Protein AF-A0A643FSM6-F1 (afdb_monomer)

Secondary structure (DSSP, 8-state):
-TTTHHHHHHHHHHHHHHHHHHTPPPPTTHHHHIIIIITT-TT-S-----SSSS-S-SSSSS-HHHHTTT-TTTSSHHHHHHHHHHTTHHHHHHHHHHHH--SEEEEE-GGGHHHHHHHHT-TTSPEEEEEE-SSS--EEEEEEEETTEEEEEE--SSSTTS--SHHHHHHHHHHHHTT--GGGG-GGGGGGS---PPPHHHHHHHHTT-SS-----PPP-----PPPTT-S------------

Structure (mmCIF, N/CA/C/O backbone):
data_AF-A0A643FSM6-F1
#
_entry.id   AF-A0A643FSM6-F1
#
loop_
_atom_site.group_PDB
_atom_site.id
_atom_site.type_symbol
_atom_site.label_atom_id
_atom_site.label_alt_id
_atom_site.label_comp_id
_atom_site.label_asym_id
_atom_site.label_entity_id
_atom_site.label_seq_id
_atom_site.pdbx_PDB_ins_code
_atom_site.Cartn_x
_atom_site.Cartn_y
_atom_site.Cartn_z
_atom_site.occupancy
_atom_site.B_iso_or_equiv
_atom_site.auth_seq_id
_atom_site.auth_comp_id
_atom_site.auth_asym_id
_atom_site.auth_atom_id
_atom_site.pdbx_PDB_model_num
ATOM 1 N N . MET A 1 1 ? 16.116 14.445 3.944 1.00 38.56 1 MET A N 1
ATOM 2 C CA . MET A 1 1 ? 14.925 14.501 4.824 1.00 38.56 1 MET A CA 1
ATOM 3 C C . MET A 1 1 ? 13.726 13.643 4.366 1.00 38.56 1 MET A C 1
ATOM 5 O O . MET A 1 1 ? 13.045 13.106 5.222 1.00 38.56 1 MET A O 1
ATOM 9 N N . GLY A 1 2 ? 13.450 13.445 3.063 1.00 51.66 2 GLY A N 1
ATOM 10 C CA . GLY A 1 2 ? 12.195 12.803 2.597 1.00 51.66 2 GLY A CA 1
ATOM 11 C C . GLY A 1 2 ? 12.057 11.270 2.701 1.00 51.66 2 GLY A C 1
ATOM 12 O O . GLY A 1 2 ? 10.941 10.769 2.595 1.00 51.66 2 GLY A O 1
ATOM 13 N N . LYS A 1 3 ? 13.144 10.510 2.921 1.00 55.38 3 LYS A N 1
ATOM 14 C CA . LYS A 1 3 ? 13.090 9.029 2.935 1.00 55.38 3 LYS A CA 1
ATOM 15 C C . LYS A 1 3 ? 12.238 8.469 4.082 1.00 55.38 3 LYS A C 1
ATOM 17 O O . LYS A 1 3 ? 11.572 7.462 3.891 1.00 55.38 3 LYS A O 1
ATOM 22 N N . TRP A 1 4 ? 12.200 9.154 5.224 1.00 73.88 4 TRP A N 1
ATOM 23 C CA . TRP A 1 4 ? 11.516 8.684 6.434 1.00 73.88 4 TRP A CA 1
ATOM 24 C C . TRP A 1 4 ? 10.062 9.152 6.548 1.00 73.88 4 TRP A C 1
ATOM 26 O O . TRP A 1 4 ? 9.257 8.489 7.195 1.00 73.88 4 TRP A O 1
ATOM 36 N N . LEU A 1 5 ? 9.691 10.238 5.860 1.00 85.75 5 LEU A N 1
ATOM 37 C CA . LEU A 1 5 ? 8.356 10.838 5.956 1.00 85.75 5 LEU A CA 1
ATOM 38 C C . LEU A 1 5 ? 7.244 9.860 5.550 1.00 85.75 5 LEU A C 1
ATOM 40 O O . LEU A 1 5 ? 6.213 9.780 6.208 1.00 85.75 5 LEU A O 1
ATOM 44 N N . ASN A 1 6 ? 7.468 9.060 4.505 1.00 89.69 6 ASN A N 1
ATOM 45 C CA . ASN A 1 6 ? 6.494 8.045 4.100 1.00 89.69 6 ASN A CA 1
ATOM 46 C C . ASN A 1 6 ? 6.301 6.969 5.172 1.00 89.69 6 ASN A C 1
ATOM 48 O O . ASN A 1 6 ? 5.191 6.486 5.343 1.00 89.69 6 ASN A O 1
ATOM 52 N N . HIS A 1 7 ? 7.356 6.589 5.892 1.00 92.50 7 HIS A N 1
ATOM 53 C CA . HIS A 1 7 ? 7.240 5.585 6.946 1.00 92.50 7 HIS A CA 1
ATOM 54 C C . HIS A 1 7 ? 6.541 6.149 8.188 1.00 92.50 7 HIS A C 1
ATOM 56 O O . HIS A 1 7 ? 5.733 5.448 8.782 1.00 92.50 7 HIS A O 1
ATOM 62 N N . GLN A 1 8 ? 6.747 7.430 8.510 1.00 94.25 8 GLN A N 1
ATOM 63 C CA . GLN A 1 8 ? 5.976 8.126 9.548 1.00 94.25 8 GLN A CA 1
ATOM 64 C C . GLN A 1 8 ? 4.480 8.176 9.201 1.00 94.25 8 GLN A C 1
ATOM 66 O O . GLN A 1 8 ? 3.637 7.867 10.037 1.00 94.25 8 GLN A O 1
ATOM 71 N N . ARG A 1 9 ? 4.141 8.477 7.939 1.00 95.00 9 ARG A N 1
ATOM 72 C CA . ARG A 1 9 ? 2.751 8.443 7.453 1.00 95.00 9 ARG A CA 1
ATOM 73 C C . ARG A 1 9 ? 2.137 7.045 7.540 1.00 95.00 9 ARG A C 1
ATOM 75 O O . ARG A 1 9 ? 0.989 6.920 7.949 1.00 95.00 9 ARG A O 1
ATOM 82 N N . ILE A 1 10 ? 2.902 6.002 7.206 1.00 95.56 10 ILE A N 1
ATOM 83 C CA . ILE A 1 10 ? 2.461 4.607 7.370 1.00 95.56 10 ILE A CA 1
ATOM 84 C C . ILE A 1 10 ? 2.232 4.282 8.849 1.00 95.56 10 ILE A C 1
ATOM 86 O O . ILE A 1 10 ? 1.192 3.725 9.176 1.00 95.56 10 ILE A O 1
ATOM 90 N N . ALA A 1 11 ? 3.147 4.660 9.745 1.00 95.94 11 ALA A N 1
ATOM 91 C CA . ALA A 1 11 ? 2.954 4.447 11.178 1.00 95.94 11 ALA A CA 1
ATOM 92 C C . ALA A 1 11 ? 1.698 5.142 11.701 1.00 95.94 11 ALA A C 1
ATOM 94 O O . ALA A 1 11 ? 0.999 4.574 12.528 1.00 95.94 11 ALA A O 1
ATOM 95 N N . ARG A 1 12 ? 1.373 6.334 11.191 1.00 96.44 12 ARG A N 1
ATOM 96 C CA . ARG A 1 12 ? 0.139 7.029 11.567 1.00 96.44 12 ARG A CA 1
ATOM 97 C C . ARG A 1 12 ? -1.118 6.292 11.123 1.00 96.44 12 ARG A C 1
ATOM 99 O O . ARG A 1 12 ? -2.014 6.101 11.938 1.00 96.44 12 ARG A O 1
ATOM 106 N N . ILE A 1 13 ? -1.148 5.816 9.878 1.00 96.25 13 ILE A N 1
ATOM 107 C CA . ILE A 1 13 ? -2.238 4.963 9.376 1.00 96.25 13 ILE A CA 1
ATOM 108 C C . ILE A 1 13 ? -2.376 3.712 10.254 1.00 96.25 13 ILE A C 1
ATOM 110 O O . ILE A 1 13 ? -3.476 3.372 10.675 1.00 96.25 13 ILE A O 1
ATOM 114 N N . MET A 1 14 ? -1.264 3.041 10.564 1.00 96.38 14 MET A N 1
ATOM 115 C CA . MET A 1 14 ? -1.288 1.805 11.348 1.00 96.38 14 MET A CA 1
ATOM 116 C C . MET A 1 14 ? -1.662 2.027 12.817 1.00 96.38 14 MET A C 1
ATOM 118 O O . MET A 1 14 ? -2.395 1.217 13.374 1.00 96.38 14 MET A O 1
ATOM 122 N N . ALA A 1 15 ? -1.234 3.131 13.433 1.00 96.62 15 ALA A N 1
ATOM 123 C CA . ALA A 1 15 ? -1.641 3.494 14.787 1.00 96.62 15 ALA A CA 1
ATOM 124 C C . ALA A 1 15 ? -3.152 3.745 14.867 1.00 96.62 15 ALA A C 1
ATOM 126 O O . ALA A 1 15 ? -3.809 3.220 15.762 1.00 96.62 15 ALA A O 1
ATOM 127 N N . ALA A 1 16 ? -3.719 4.465 13.893 1.00 96.56 16 ALA A N 1
ATOM 128 C CA . ALA A 1 16 ? -5.163 4.660 13.794 1.00 96.56 16 ALA A CA 1
ATOM 129 C C . ALA A 1 16 ? -5.912 3.341 13.532 1.00 96.56 16 ALA A C 1
ATOM 131 O O . ALA A 1 16 ? -6.933 3.079 14.162 1.00 96.56 16 ALA A O 1
ATOM 132 N N . ALA A 1 17 ? -5.374 2.463 12.680 1.00 96.56 17 ALA A N 1
ATOM 133 C CA . ALA A 1 17 ? -5.947 1.138 12.452 1.00 96.56 17 ALA A CA 1
ATOM 134 C C . ALA A 1 17 ? -5.949 0.265 13.712 1.00 96.56 17 ALA A C 1
ATOM 136 O O . ALA A 1 17 ? -6.947 -0.392 14.005 1.00 96.56 17 ALA A O 1
ATOM 137 N N . ARG A 1 18 ? -4.853 0.286 14.477 1.00 95.31 18 ARG A N 1
ATOM 138 C CA . ARG A 1 18 ? -4.752 -0.396 15.770 1.00 95.31 18 ARG A CA 1
ATOM 139 C C . ARG A 1 18 ? -5.751 0.173 16.769 1.00 95.31 18 ARG A C 1
ATOM 141 O O . ARG A 1 18 ? -6.444 -0.595 17.425 1.00 95.31 18 ARG A O 1
ATOM 148 N N . ALA A 1 19 ? -5.845 1.499 16.865 1.00 95.94 19 ALA A N 1
ATOM 149 C CA . ALA A 1 19 ? -6.784 2.155 17.764 1.00 95.94 19 ALA A CA 1
ATOM 150 C C . ALA A 1 19 ? -8.233 1.744 17.462 1.00 95.94 19 ALA A C 1
ATOM 152 O O . ALA A 1 19 ? -8.956 1.314 18.361 1.00 95.94 19 ALA A O 1
ATOM 153 N N . GLN A 1 20 ? -8.602 1.757 16.179 1.00 96.38 20 GLN A N 1
ATOM 154 C CA . GLN A 1 20 ? -9.907 1.314 15.701 1.00 96.38 20 GLN A CA 1
ATOM 155 C C . GLN A 1 20 ? -10.180 -0.164 16.009 1.00 96.38 20 GLN A C 1
ATOM 157 O O . GLN A 1 20 ? -11.257 -0.494 16.499 1.00 96.38 20 GLN A O 1
ATOM 162 N N . ALA A 1 21 ? -9.228 -1.059 15.731 1.00 95.00 21 ALA A N 1
ATOM 163 C CA . ALA A 1 21 ? -9.409 -2.494 15.943 1.00 95.00 21 ALA A CA 1
ATOM 164 C C . ALA A 1 21 ? -9.509 -2.862 17.433 1.00 95.00 21 ALA A C 1
ATOM 166 O O . ALA A 1 21 ? -10.265 -3.759 17.794 1.00 95.00 21 ALA A O 1
ATOM 167 N N . LEU A 1 22 ? -8.764 -2.166 18.298 1.00 94.38 22 LEU A N 1
ATOM 168 C CA . LEU A 1 22 ? -8.767 -2.385 19.747 1.00 94.38 22 LEU A CA 1
ATOM 169 C C . LEU A 1 22 ? -9.880 -1.618 20.479 1.00 94.38 22 LEU A C 1
ATOM 171 O O . LEU A 1 22 ? -10.067 -1.828 21.676 1.00 94.38 22 LEU A O 1
ATOM 175 N N . GLY A 1 23 ? -10.596 -0.718 19.798 1.00 93.75 23 GLY A N 1
ATOM 176 C CA . GLY A 1 23 ? -11.591 0.155 20.424 1.00 93.75 23 GLY A CA 1
ATOM 177 C C . GLY A 1 23 ? -10.987 1.132 21.438 1.00 93.75 23 GLY A C 1
ATOM 178 O O . GLY A 1 23 ? -11.648 1.497 22.410 1.00 93.75 23 GLY A O 1
ATOM 179 N N . ILE A 1 24 ? -9.728 1.534 21.241 1.00 93.81 24 ILE A N 1
ATOM 180 C CA . ILE A 1 24 ? -9.031 2.491 22.109 1.00 93.81 24 ILE A CA 1
ATOM 181 C C . ILE A 1 24 ? -9.013 3.878 21.472 1.00 93.81 24 ILE A C 1
ATOM 183 O O . ILE A 1 24 ? -9.089 4.037 20.253 1.00 93.81 24 ILE A O 1
ATOM 187 N N . ARG A 1 25 ? -8.886 4.903 22.312 1.00 92.50 25 ARG A N 1
ATOM 188 C CA . ARG A 1 25 ? -8.707 6.277 21.848 1.00 92.50 25 ARG A CA 1
ATOM 189 C C . ARG A 1 25 ? -7.321 6.432 21.215 1.00 92.50 25 ARG A C 1
ATOM 191 O O . ARG A 1 25 ? -6.340 5.978 21.791 1.00 92.50 25 ARG A O 1
ATOM 198 N N . LEU A 1 26 ? -7.270 7.083 20.054 1.00 93.00 26 LEU A N 1
ATOM 199 C CA . LEU A 1 26 ? -6.030 7.476 19.389 1.00 93.00 26 LEU A CA 1
ATOM 200 C C . LEU A 1 26 ? -5.568 8.840 19.914 1.00 93.00 26 LEU A C 1
ATOM 202 O O . LEU A 1 26 ? -6.302 9.823 19.783 1.00 93.00 26 LEU A O 1
ATOM 206 N N . ASP A 1 27 ? -4.350 8.911 20.441 1.00 91.75 27 ASP A N 1
ATOM 207 C CA . ASP A 1 27 ? -3.696 10.163 20.815 1.00 91.75 27 ASP A CA 1
ATOM 208 C C . ASP A 1 27 ? -2.743 10.661 19.712 1.00 91.75 27 ASP A C 1
ATOM 210 O O . ASP A 1 27 ? -2.172 9.900 18.925 1.00 91.75 27 ASP A O 1
ATOM 214 N N . ASP A 1 28 ? -2.512 11.978 19.668 1.00 84.19 28 ASP A N 1
ATOM 215 C CA . ASP A 1 28 ? -1.764 12.643 18.586 1.00 84.19 28 ASP A CA 1
ATOM 216 C C . ASP A 1 28 ? -0.317 12.153 18.409 1.00 84.19 28 ASP A C 1
ATOM 218 O O . ASP A 1 28 ? 0.273 12.313 17.334 1.00 84.19 28 ASP A O 1
ATOM 222 N N . ASN A 1 29 ? 0.273 11.571 19.455 1.00 90.00 29 ASN A N 1
ATOM 223 C CA . ASN A 1 29 ? 1.650 11.081 19.454 1.00 90.00 29 ASN A CA 1
ATOM 224 C C . ASN A 1 29 ? 1.767 9.553 19.350 1.00 90.00 29 ASN A C 1
ATOM 226 O O . ASN A 1 29 ? 2.893 9.065 19.228 1.00 90.00 29 ASN A O 1
ATOM 230 N N . ASP A 1 30 ? 0.662 8.803 19.332 1.00 90.38 30 ASP A N 1
ATOM 231 C CA . ASP A 1 30 ? 0.689 7.331 19.337 1.00 90.38 30 ASP A CA 1
ATOM 232 C C . ASP A 1 30 ? 1.414 6.755 18.126 1.00 90.38 30 ASP A C 1
ATOM 234 O O . ASP A 1 30 ? 2.145 5.768 18.221 1.00 90.38 30 ASP A O 1
ATOM 238 N N . TRP A 1 31 ? 1.304 7.427 16.981 1.00 94.19 31 TRP A N 1
ATOM 239 C CA . TRP A 1 31 ? 2.011 7.024 15.774 1.00 94.19 31 TRP A CA 1
ATOM 240 C C . TRP A 1 31 ? 3.534 7.051 15.931 1.00 94.19 31 TRP A C 1
ATOM 242 O O . TRP A 1 31 ? 4.215 6.307 15.233 1.00 94.19 31 TRP A O 1
ATOM 252 N N . LYS A 1 32 ? 4.095 7.879 16.826 1.00 94.94 32 LYS A N 1
ATOM 253 C CA . LYS A 1 32 ? 5.546 7.919 17.075 1.00 94.94 32 LYS A CA 1
ATOM 254 C C . LYS A 1 32 ? 6.005 6.678 17.828 1.00 94.94 32 LYS A C 1
ATOM 256 O O . LYS A 1 32 ? 7.057 6.138 17.497 1.00 94.94 32 LYS A O 1
ATOM 261 N N . ALA A 1 33 ? 5.226 6.243 18.819 1.00 92.75 33 ALA A N 1
ATOM 262 C CA . ALA A 1 33 ? 5.481 4.997 19.533 1.00 92.75 33 ALA A CA 1
ATOM 263 C C . ALA A 1 33 ? 5.324 3.812 18.575 1.00 92.75 33 ALA A C 1
ATOM 265 O O . ALA A 1 33 ? 6.259 3.037 18.415 1.00 92.75 33 ALA A O 1
ATOM 266 N N . TYR A 1 34 ? 4.225 3.774 17.812 1.00 93.94 34 TYR A N 1
ATOM 267 C CA . TYR A 1 34 ? 4.008 2.751 16.788 1.00 93.94 34 TYR A CA 1
ATOM 268 C C . TYR A 1 34 ? 5.160 2.707 15.773 1.00 93.94 34 TYR A C 1
ATOM 270 O O . TYR A 1 34 ? 5.672 1.645 15.445 1.00 93.94 34 TYR A O 1
ATOM 278 N N . TYR A 1 35 ? 5.614 3.862 15.282 1.00 94.31 35 TYR A N 1
ATOM 279 C CA . TYR A 1 35 ? 6.729 3.948 14.338 1.00 94.31 35 TYR A CA 1
ATOM 280 C C . TYR A 1 35 ? 8.030 3.351 14.886 1.00 94.31 35 TYR A C 1
ATOM 282 O O . TYR A 1 35 ? 8.792 2.757 14.128 1.00 94.31 35 TYR A O 1
ATOM 290 N N . ARG A 1 36 ? 8.305 3.568 16.175 1.00 92.19 36 ARG A N 1
ATOM 291 C CA . ARG A 1 36 ? 9.544 3.145 16.831 1.00 92.19 36 ARG A CA 1
ATOM 292 C C . ARG A 1 36 ? 9.515 1.666 17.208 1.00 92.19 36 ARG A C 1
ATOM 294 O O . ARG A 1 36 ? 10.522 0.994 17.013 1.00 92.19 36 ARG A O 1
ATOM 301 N N . ASP A 1 37 ? 8.391 1.206 17.748 1.00 90.38 37 ASP A N 1
ATOM 302 C CA . ASP A 1 37 ? 8.319 -0.068 18.468 1.00 90.38 37 ASP A CA 1
ATOM 303 C C . ASP A 1 37 ? 7.599 -1.164 17.665 1.00 90.38 37 ASP A C 1
ATOM 305 O O . ASP A 1 37 ? 7.929 -2.335 17.810 1.00 90.38 37 ASP A O 1
ATOM 309 N N . GLU A 1 38 ? 6.661 -0.796 16.784 1.00 91.19 38 GLU A N 1
ATOM 310 C CA . GLU A 1 38 ? 5.736 -1.745 16.140 1.00 91.19 38 GLU A CA 1
ATOM 311 C C . GLU A 1 38 ? 5.934 -1.839 14.619 1.00 91.19 38 GLU A C 1
ATOM 313 O O . GLU A 1 38 ? 5.844 -2.913 14.018 1.00 91.19 38 GLU A O 1
ATOM 318 N N . LEU A 1 39 ? 6.193 -0.708 13.949 1.00 93.00 39 LEU A N 1
ATOM 319 C CA . LEU A 1 39 ? 6.234 -0.660 12.491 1.00 93.00 39 LEU A CA 1
ATOM 320 C C . LEU A 1 39 ? 7.439 -1.443 11.950 1.00 93.00 39 LEU A C 1
ATOM 322 O O . LEU A 1 39 ? 8.576 -0.982 12.021 1.00 93.00 39 LEU A O 1
ATOM 326 N N . TYR A 1 40 ? 7.154 -2.574 11.301 1.00 91.44 40 TYR A N 1
ATOM 327 C CA . TYR A 1 40 ? 8.157 -3.524 10.801 1.00 91.44 40 TYR A CA 1
ATOM 328 C C . TYR A 1 40 ? 9.001 -4.162 11.913 1.00 91.44 40 TYR A C 1
ATOM 330 O O . TYR A 1 40 ? 10.174 -4.475 11.687 1.00 91.44 40 TYR A O 1
ATOM 338 N N . ALA A 1 41 ? 8.416 -4.356 13.099 1.00 89.44 41 ALA A N 1
ATOM 339 C CA . ALA A 1 41 ? 9.029 -5.172 14.139 1.00 89.44 41 ALA A CA 1
ATOM 340 C C . ALA A 1 41 ? 9.416 -6.563 13.580 1.00 89.44 41 ALA A C 1
ATOM 342 O O . ALA A 1 41 ? 8.709 -7.081 12.709 1.00 89.44 41 ALA A O 1
ATOM 343 N N . PRO A 1 42 ? 10.521 -7.185 14.039 1.00 85.88 42 PRO A N 1
ATOM 344 C CA . PRO A 1 42 ? 10.989 -8.478 13.521 1.00 85.88 42 PRO A CA 1
ATOM 345 C C . PRO A 1 42 ? 9.951 -9.608 13.584 1.00 85.88 42 PRO A C 1
ATOM 347 O O . PRO A 1 42 ? 9.957 -10.503 12.742 1.00 85.88 42 PRO A O 1
ATOM 350 N N . ASP A 1 43 ? 9.075 -9.558 14.580 1.00 82.88 43 ASP A N 1
ATOM 351 C CA . ASP A 1 43 ? 7.954 -10.461 14.837 1.00 82.88 43 ASP A CA 1
ATOM 352 C C . ASP A 1 43 ? 6.589 -9.836 14.487 1.00 82.88 43 ASP A C 1
ATOM 354 O O . ASP A 1 43 ? 5.541 -10.431 14.741 1.00 82.88 43 ASP A O 1
ATOM 358 N N . GLY A 1 44 ? 6.588 -8.654 13.868 1.00 84.00 44 GLY A N 1
ATOM 359 C CA . GLY A 1 44 ? 5.383 -7.960 13.435 1.00 84.00 44 GLY A CA 1
ATOM 360 C C . GLY A 1 44 ? 4.787 -8.556 12.158 1.00 84.00 44 GLY A C 1
ATOM 361 O O . GLY A 1 44 ? 5.496 -9.009 11.260 1.00 84.00 44 GLY A O 1
ATOM 362 N N . ALA A 1 45 ? 3.462 -8.488 12.009 1.00 85.38 45 ALA A N 1
ATOM 363 C CA . ALA A 1 45 ? 2.781 -8.959 10.796 1.00 85.38 45 ALA A CA 1
ATOM 364 C C . ALA A 1 45 ? 2.843 -7.979 9.610 1.00 85.38 45 ALA A C 1
ATOM 366 O O . ALA A 1 45 ? 2.179 -8.195 8.594 1.00 85.38 45 ALA A O 1
ATOM 367 N N . GLN A 1 46 ? 3.599 -6.881 9.716 1.00 90.56 46 GLN A N 1
ATOM 368 C CA . GLN A 1 46 ? 3.640 -5.846 8.686 1.00 90.56 46 GLN A CA 1
ATOM 369 C C . GLN A 1 46 ? 5.011 -5.768 8.028 1.00 90.56 46 GLN A C 1
ATOM 371 O O . GLN A 1 46 ? 6.044 -5.731 8.689 1.00 90.56 46 GLN A O 1
ATOM 376 N N . PHE A 1 47 ? 5.017 -5.641 6.705 1.00 92.06 47 PHE A N 1
ATOM 377 C CA . PHE A 1 47 ? 6.213 -5.335 5.932 1.00 92.06 47 PHE A CA 1
ATOM 378 C C . PHE A 1 47 ? 5.843 -4.519 4.693 1.00 92.06 47 PHE A C 1
ATOM 380 O O . PHE A 1 47 ? 4.695 -4.499 4.247 1.00 92.06 47 PHE A O 1
ATOM 387 N N . LYS A 1 48 ? 6.831 -3.827 4.122 1.00 93.50 48 LYS A N 1
ATOM 388 C CA . LYS A 1 48 ? 6.661 -3.010 2.918 1.00 93.50 48 LYS A CA 1
ATOM 389 C C . LYS A 1 48 ? 7.601 -3.473 1.822 1.00 93.50 48 LYS A C 1
ATOM 391 O O . LYS A 1 48 ? 8.804 -3.592 2.033 1.00 93.50 48 LYS A O 1
ATOM 396 N N . LEU A 1 49 ? 7.056 -3.623 0.619 1.00 94.50 49 LEU A N 1
ATOM 397 C CA . LEU A 1 49 ? 7.813 -3.873 -0.603 1.00 94.50 49 LEU A CA 1
ATOM 398 C C . LEU A 1 49 ? 7.461 -2.834 -1.667 1.00 94.50 49 LEU A C 1
ATOM 400 O O . LEU A 1 49 ? 6.337 -2.342 -1.728 1.00 94.50 49 LEU A O 1
ATOM 404 N N . ASN A 1 50 ? 8.419 -2.532 -2.541 1.00 93.12 50 ASN A N 1
ATOM 405 C CA . ASN A 1 50 ? 8.166 -1.698 -3.714 1.00 93.12 50 ASN A CA 1
ATOM 406 C C . ASN A 1 50 ? 7.694 -2.567 -4.883 1.00 93.12 50 ASN A C 1
ATOM 408 O O . ASN A 1 50 ? 8.262 -3.633 -5.118 1.00 93.12 50 ASN A O 1
ATOM 412 N N . LEU A 1 51 ? 6.711 -2.103 -5.655 1.00 94.25 51 LEU A N 1
ATOM 413 C CA . LEU A 1 51 ? 6.269 -2.797 -6.871 1.00 94.25 51 LEU A CA 1
ATOM 414 C C . LEU A 1 51 ? 7.443 -3.000 -7.846 1.00 94.25 51 LEU A C 1
ATOM 416 O O . LEU A 1 51 ? 7.723 -4.121 -8.273 1.00 94.25 51 LEU A O 1
ATOM 420 N N . PHE A 1 52 ? 8.204 -1.925 -8.061 1.00 94.19 52 PHE A N 1
ATOM 421 C CA . PHE A 1 52 ? 9.474 -1.902 -8.781 1.00 94.19 52 PHE A CA 1
ATOM 422 C C . PHE A 1 52 ? 10.628 -1.751 -7.771 1.00 94.19 52 PHE A C 1
ATOM 424 O O . PHE A 1 52 ? 10.659 -0.746 -7.059 1.00 94.19 52 PHE A O 1
ATOM 431 N N . PRO A 1 53 ? 11.553 -2.725 -7.658 1.00 92.94 53 PRO A N 1
ATOM 432 C CA . PRO A 1 53 ? 12.606 -2.716 -6.636 1.00 92.94 53 PRO A CA 1
ATOM 433 C C . PRO A 1 53 ? 13.538 -1.500 -6.678 1.00 92.94 53 PRO A C 1
ATOM 435 O O . PRO A 1 53 ? 13.847 -0.924 -5.635 1.00 92.94 53 PRO A O 1
ATOM 438 N N . LEU A 1 54 ? 13.971 -1.104 -7.874 1.00 90.56 54 LEU A N 1
ATOM 439 C CA . LEU A 1 54 ? 14.850 0.040 -8.076 1.00 90.56 54 LEU A CA 1
ATOM 440 C C . LEU A 1 54 ? 14.067 1.357 -7.974 1.00 90.56 54 LEU A C 1
ATOM 442 O O . LEU A 1 54 ? 12.989 1.481 -8.568 1.00 90.56 54 LEU A O 1
ATOM 446 N N . PRO A 1 55 ? 14.600 2.361 -7.257 1.00 82.00 55 PRO A N 1
ATOM 447 C CA . PRO A 1 55 ? 13.965 3.665 -7.158 1.00 82.00 55 PRO A CA 1
ATOM 448 C C . PRO A 1 55 ? 13.968 4.371 -8.517 1.00 82.00 55 PRO A C 1
ATOM 450 O O . PRO A 1 55 ? 14.937 4.313 -9.269 1.00 82.00 55 PRO A O 1
ATOM 453 N N . VAL A 1 56 ? 12.888 5.097 -8.811 1.00 71.50 56 VAL A N 1
ATOM 454 C CA . VAL A 1 56 ? 12.728 5.831 -10.080 1.00 71.50 56 VAL A CA 1
ATOM 455 C C . VAL A 1 56 ? 13.788 6.928 -10.258 1.00 71.50 56 VAL A C 1
ATOM 457 O O . VAL A 1 56 ? 14.158 7.235 -11.388 1.00 71.50 56 VAL A O 1
ATOM 460 N N . MET A 1 57 ? 14.277 7.499 -9.154 1.00 70.44 57 MET A N 1
ATOM 461 C CA . MET A 1 57 ? 15.390 8.448 -9.118 1.00 70.44 57 MET A CA 1
ATOM 462 C C . MET A 1 57 ? 16.284 8.110 -7.922 1.00 70.44 57 MET A C 1
ATOM 464 O O . MET A 1 57 ? 15.790 8.032 -6.797 1.00 70.44 57 MET A O 1
ATOM 468 N N . LEU A 1 58 ? 17.580 7.897 -8.160 1.00 71.38 58 LEU A N 1
ATOM 469 C CA . LEU A 1 58 ? 18.547 7.572 -7.103 1.00 71.38 58 LEU A CA 1
ATOM 470 C C . LEU A 1 58 ? 18.990 8.819 -6.326 1.00 71.38 58 LEU A C 1
ATOM 472 O O . LEU A 1 58 ? 19.035 8.788 -5.097 1.00 71.38 58 LEU A O 1
ATOM 476 N N . ASP A 1 59 ? 19.233 9.919 -7.037 1.00 73.50 59 ASP A N 1
ATOM 477 C CA . ASP A 1 59 ? 19.684 11.209 -6.497 1.00 73.50 59 ASP A CA 1
ATOM 478 C C . ASP A 1 59 ? 18.777 12.394 -6.894 1.00 73.50 59 ASP A C 1
ATOM 480 O O . ASP A 1 59 ? 18.952 13.499 -6.389 1.00 73.50 59 ASP A O 1
ATOM 484 N N . GLY A 1 60 ? 17.790 12.173 -7.771 1.00 70.62 60 GLY A N 1
ATOM 485 C CA . GLY A 1 60 ? 16.873 13.211 -8.263 1.00 70.62 60 GLY A CA 1
ATOM 486 C C . GLY A 1 60 ? 17.460 14.132 -9.336 1.00 70.62 60 GLY A C 1
ATOM 487 O O . GLY A 1 60 ? 16.753 15.017 -9.809 1.00 70.62 60 GLY A O 1
ATOM 488 N N . LEU A 1 61 ? 18.719 13.925 -9.729 1.00 80.81 61 LEU A N 1
ATOM 489 C CA . LEU A 1 61 ? 19.454 14.798 -10.648 1.00 80.81 61 LEU A CA 1
ATOM 490 C C . LEU A 1 61 ? 19.950 14.037 -11.876 1.00 80.81 61 LEU A C 1
ATOM 492 O O . LEU A 1 61 ? 19.956 14.570 -12.987 1.00 80.81 61 LEU A O 1
ATOM 496 N N . THR A 1 62 ? 20.343 12.779 -11.695 1.00 84.88 62 THR A N 1
ATOM 497 C CA . THR A 1 62 ? 20.940 11.976 -12.754 1.00 84.88 62 THR A CA 1
ATOM 498 C C . THR A 1 62 ? 19.854 11.213 -13.526 1.00 84.88 62 THR A C 1
ATOM 500 O O . THR A 1 62 ? 19.109 10.425 -12.937 1.00 84.88 62 THR A O 1
ATOM 503 N N . PRO A 1 63 ? 19.755 11.389 -14.861 1.00 87.38 63 PRO A N 1
ATOM 504 C CA . PRO A 1 63 ? 18.834 10.621 -15.691 1.00 87.38 63 PRO A CA 1
ATOM 505 C C . PRO A 1 63 ? 19.076 9.114 -15.580 1.00 87.38 63 PRO A C 1
ATOM 507 O O . PRO A 1 63 ? 20.223 8.669 -15.556 1.00 87.38 63 PRO A O 1
ATOM 510 N N . TRP A 1 64 ? 18.003 8.322 -15.618 1.00 89.88 64 TRP A N 1
ATOM 511 C CA . TRP A 1 64 ? 18.043 6.856 -15.518 1.00 89.88 64 TRP A CA 1
ATOM 512 C C . TRP A 1 64 ? 19.103 6.202 -16.423 1.00 89.88 64 TRP A C 1
ATOM 514 O O . TRP A 1 64 ? 19.881 5.365 -15.971 1.00 89.88 64 TRP A O 1
ATOM 524 N N . SER A 1 65 ? 19.181 6.626 -17.689 1.00 88.69 65 SER A N 1
ATOM 525 C CA . SER A 1 65 ? 20.143 6.104 -18.672 1.00 88.69 65 SER A CA 1
ATOM 526 C C . SER A 1 65 ? 21.606 6.373 -18.309 1.00 88.69 65 SER A C 1
ATOM 528 O O . SER A 1 65 ? 22.486 5.624 -18.729 1.00 88.69 65 SER A O 1
ATOM 530 N N . LYS A 1 66 ? 21.882 7.433 -17.538 1.00 89.94 66 LYS A N 1
ATOM 531 C CA . LYS A 1 66 ? 23.220 7.715 -17.011 1.00 89.94 66 LYS A CA 1
ATOM 532 C C . LYS A 1 66 ? 23.507 6.880 -15.769 1.00 89.94 66 LYS A C 1
ATOM 534 O O . LYS A 1 66 ? 24.610 6.359 -15.669 1.00 89.94 66 LYS A O 1
ATOM 539 N N . VAL A 1 67 ? 22.530 6.726 -14.871 1.00 89.25 67 VAL A N 1
ATOM 540 C CA . VAL A 1 67 ? 22.723 5.949 -13.638 1.00 89.25 67 VAL A CA 1
ATOM 541 C C . VAL A 1 67 ? 22.994 4.471 -13.929 1.00 89.25 67 VAL A C 1
ATOM 543 O O . VAL A 1 67 ? 23.908 3.891 -13.356 1.00 89.25 67 VAL A O 1
ATOM 546 N N . PHE A 1 68 ? 22.241 3.873 -14.852 1.00 90.12 68 PHE A N 1
ATOM 547 C CA . PHE A 1 68 ? 22.357 2.451 -15.195 1.00 90.12 68 PHE A CA 1
ATOM 548 C C . PHE A 1 68 ? 23.120 2.215 -16.502 1.00 90.12 68 PHE A C 1
ATOM 550 O O . PHE A 1 68 ? 22.892 1.232 -17.208 1.00 90.12 68 PHE A O 1
ATOM 557 N N . ARG A 1 69 ? 24.025 3.133 -16.862 1.00 90.00 69 ARG A N 1
ATOM 558 C CA . ARG A 1 69 ? 24.847 2.996 -18.067 1.00 90.00 69 ARG A CA 1
ATOM 559 C C . ARG A 1 69 ? 25.609 1.665 -18.039 1.00 90.00 69 ARG A C 1
ATOM 561 O O . ARG A 1 69 ? 26.212 1.315 -17.032 1.00 90.00 69 ARG A O 1
ATOM 568 N N . GLY A 1 70 ? 25.602 0.955 -19.167 1.00 91.50 70 GLY A N 1
ATOM 569 C CA . GLY A 1 70 ? 26.280 -0.338 -19.314 1.00 91.50 70 GLY A CA 1
ATOM 570 C C . GLY A 1 70 ? 25.467 -1.542 -18.830 1.00 91.50 70 GLY A C 1
ATOM 571 O O . GLY A 1 70 ? 25.909 -2.665 -19.027 1.00 91.50 70 GLY A O 1
ATOM 572 N N . GLN A 1 71 ? 24.276 -1.332 -18.260 1.00 92.69 71 GLN A N 1
ATOM 573 C CA . GLN A 1 71 ? 23.361 -2.406 -17.865 1.00 92.69 71 GLN A CA 1
ATOM 574 C C . GLN A 1 71 ? 22.223 -2.483 -18.881 1.00 92.69 71 GLN A C 1
ATOM 576 O O . GLN A 1 71 ? 21.249 -1.726 -18.824 1.00 92.69 71 GLN A O 1
ATOM 581 N N . SER A 1 72 ? 22.393 -3.358 -19.871 1.00 92.19 72 SER A N 1
ATOM 582 C CA . SER A 1 72 ? 21.523 -3.421 -21.048 1.00 92.19 72 SER A CA 1
ATOM 583 C C . SER A 1 72 ? 20.077 -3.785 -20.704 1.00 92.19 72 SER A C 1
ATOM 585 O O . SER A 1 72 ? 19.153 -3.335 -21.369 1.00 92.19 72 SER A O 1
ATOM 587 N N . GLU A 1 73 ? 19.871 -4.528 -19.626 1.00 89.88 73 GLU A N 1
ATOM 588 C CA . GLU A 1 73 ? 18.594 -4.977 -19.085 1.00 89.88 73 GLU A CA 1
ATOM 589 C C . GLU A 1 73 ? 17.823 -3.826 -18.433 1.00 89.88 73 GLU A C 1
ATOM 591 O O . GLU A 1 73 ? 16.596 -3.860 -18.352 1.00 89.88 73 GLU A O 1
ATOM 596 N N . LEU A 1 74 ? 18.541 -2.793 -17.983 1.00 91.56 74 LEU A N 1
ATOM 597 C CA . LEU A 1 74 ? 17.959 -1.651 -17.293 1.00 91.56 74 LEU A CA 1
ATOM 598 C C . LEU A 1 74 ? 17.753 -0.441 -18.199 1.00 91.56 74 LEU A C 1
ATOM 600 O O . LEU A 1 74 ? 16.987 0.448 -17.840 1.00 91.56 74 LEU A O 1
ATOM 604 N N . VAL A 1 75 ? 18.412 -0.373 -19.357 1.00 91.00 75 VAL A N 1
ATOM 605 C CA . VAL A 1 75 ? 18.345 0.781 -20.264 1.00 91.00 75 VAL A CA 1
ATOM 606 C C . VAL A 1 75 ? 17.742 0.365 -21.612 1.00 91.00 75 VAL A C 1
ATOM 608 O O . VAL A 1 75 ? 18.283 -0.531 -22.257 1.00 91.00 75 VAL A O 1
ATOM 611 N N . PRO A 1 76 ? 16.668 1.022 -22.096 1.00 91.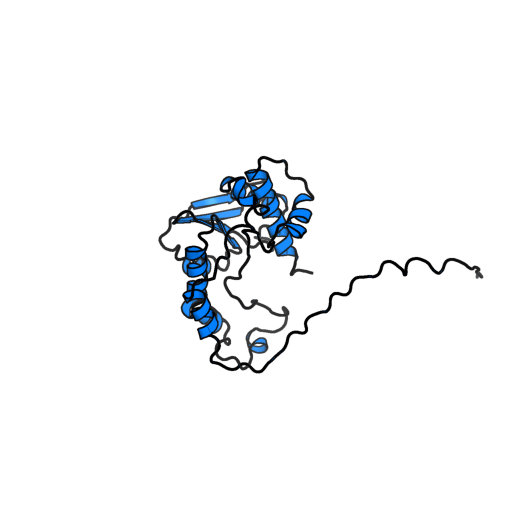06 76 PRO A N 1
ATOM 612 C CA . PRO A 1 76 ? 15.941 2.143 -21.486 1.00 91.06 76 PRO A CA 1
ATOM 613 C C . PRO A 1 76 ? 15.104 1.717 -20.271 1.00 91.06 76 PRO A C 1
ATOM 615 O O . PRO A 1 76 ? 14.868 0.533 -20.060 1.00 91.06 76 PRO A O 1
ATOM 618 N N . LYS A 1 77 ? 14.617 2.690 -19.488 1.00 91.69 77 LYS A N 1
ATOM 619 C CA . LYS A 1 77 ? 13.819 2.438 -18.272 1.00 91.69 77 LYS A CA 1
ATOM 620 C C . LYS A 1 77 ? 12.639 1.491 -18.512 1.00 91.69 77 LYS A C 1
ATOM 622 O O . LYS A 1 77 ? 12.358 0.658 -17.657 1.00 91.69 77 LYS A O 1
ATOM 627 N N . ASP A 1 78 ? 11.983 1.591 -19.664 1.00 93.00 78 ASP A N 1
ATOM 628 C CA . ASP A 1 78 ? 10.847 0.729 -20.005 1.00 93.00 78 ASP A CA 1
ATOM 629 C C . ASP A 1 78 ? 11.240 -0.749 -20.059 1.00 93.00 78 ASP A C 1
ATOM 631 O O . ASP A 1 78 ? 10.499 -1.591 -19.565 1.00 93.00 78 ASP A O 1
ATOM 635 N N . ARG A 1 79 ? 12.465 -1.064 -20.502 1.00 94.19 79 ARG A N 1
ATOM 636 C CA . ARG A 1 79 ? 12.992 -2.434 -20.486 1.00 94.19 79 ARG A CA 1
ATOM 637 C C . ARG A 1 79 ? 13.083 -2.996 -19.069 1.00 94.19 79 ARG A C 1
ATOM 639 O O . ARG A 1 79 ? 12.722 -4.146 -18.848 1.00 94.19 79 ARG A O 1
ATOM 646 N N . TYR A 1 80 ? 13.498 -2.182 -18.100 1.00 94.44 80 TYR A N 1
ATOM 647 C CA . TYR A 1 80 ? 13.485 -2.578 -16.690 1.00 94.44 80 TYR A CA 1
ATOM 648 C C . TYR A 1 80 ? 12.059 -2.794 -16.161 1.00 94.44 80 TYR A C 1
ATOM 650 O O . TYR A 1 80 ? 11.810 -3.752 -15.422 1.00 94.44 80 TYR A O 1
ATOM 658 N N . LEU A 1 81 ? 11.119 -1.914 -16.519 1.00 94.12 81 LEU A N 1
ATOM 659 C CA . LEU A 1 81 ? 9.720 -2.066 -16.110 1.00 94.12 81 LEU A CA 1
ATOM 660 C C . LEU A 1 81 ? 9.134 -3.363 -16.676 1.00 94.12 81 LEU A C 1
ATOM 662 O O . LEU A 1 81 ? 8.492 -4.113 -15.939 1.00 94.12 81 LEU A O 1
ATOM 666 N N . ASP A 1 82 ? 9.425 -3.673 -17.935 1.00 95.38 82 ASP A N 1
ATOM 667 C CA . ASP A 1 82 ? 8.994 -4.905 -18.587 1.00 95.38 82 ASP A CA 1
ATOM 668 C C . ASP A 1 82 ? 9.672 -6.134 -17.982 1.00 95.38 82 ASP A C 1
ATOM 670 O O . ASP A 1 82 ? 8.997 -7.125 -17.696 1.00 95.38 82 ASP A O 1
ATOM 674 N N . LEU A 1 83 ? 10.963 -6.055 -17.653 1.00 94.81 83 LEU A N 1
ATOM 675 C CA . LEU A 1 83 ? 11.650 -7.102 -16.898 1.00 94.81 83 LEU A CA 1
ATOM 676 C C . LEU A 1 83 ? 10.983 -7.344 -15.535 1.00 94.81 83 LEU A C 1
ATOM 678 O O . LEU A 1 83 ? 10.846 -8.486 -15.114 1.00 94.81 83 LEU A O 1
ATOM 682 N N . CYS A 1 84 ? 10.500 -6.314 -14.842 1.00 95.25 84 CYS A N 1
ATOM 683 C CA . CYS A 1 84 ? 9.750 -6.516 -13.600 1.00 95.25 84 CYS A CA 1
ATOM 684 C C . CYS A 1 84 ? 8.377 -7.162 -13.8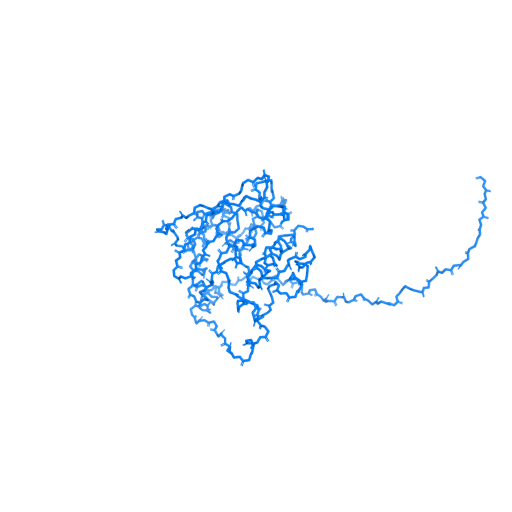56 1.00 95.25 84 CYS A C 1
ATOM 686 O O . CYS A 1 84 ? 7.998 -8.130 -13.185 1.00 95.25 84 CYS A O 1
ATOM 688 N N . ARG A 1 85 ? 7.636 -6.650 -14.841 1.00 95.50 85 ARG A N 1
ATOM 689 C CA . ARG A 1 85 ? 6.296 -7.136 -15.196 1.00 95.50 85 ARG A CA 1
ATOM 690 C C . ARG A 1 85 ? 6.313 -8.598 -15.646 1.00 95.50 85 ARG A C 1
ATOM 692 O O . ARG A 1 85 ? 5.426 -9.362 -15.271 1.00 95.50 85 ARG A O 1
ATOM 699 N N . HIS A 1 86 ? 7.328 -8.989 -16.415 1.00 95.44 86 HIS A N 1
ATOM 700 C CA . HIS A 1 86 ? 7.386 -10.272 -17.119 1.00 95.44 86 HIS A CA 1
ATOM 701 C C . HIS A 1 86 ? 8.482 -11.220 -16.603 1.00 95.44 86 HIS A C 1
ATOM 703 O O . HIS A 1 86 ? 8.300 -12.432 -16.629 1.00 95.44 86 HIS A O 1
ATOM 709 N N . GLY A 1 87 ? 9.589 -10.699 -16.073 1.00 90.94 87 GLY A N 1
ATOM 710 C CA . GLY A 1 87 ? 10.762 -11.467 -15.623 1.00 90.94 87 GLY A CA 1
ATOM 711 C C . GLY A 1 87 ? 10.668 -12.052 -14.211 1.00 90.94 87 GLY A C 1
ATOM 712 O O . GLY A 1 87 ? 11.625 -12.641 -13.722 1.00 90.94 87 GLY A O 1
ATOM 713 N N . GLY A 1 88 ? 9.518 -11.925 -13.542 1.00 92.56 88 GLY A N 1
ATOM 714 C CA . GLY A 1 88 ? 9.221 -12.672 -12.315 1.00 92.56 88 GLY A CA 1
ATOM 715 C C . GLY A 1 88 ? 8.954 -11.835 -11.067 1.00 92.56 88 GLY A C 1
ATOM 716 O O . GLY A 1 88 ? 8.480 -12.401 -10.084 1.00 92.56 88 GLY A O 1
ATOM 717 N N . ARG A 1 89 ? 9.150 -10.506 -11.084 1.00 96.44 89 ARG A N 1
ATOM 718 C CA . ARG A 1 89 ? 8.843 -9.651 -9.918 1.00 96.44 89 ARG A CA 1
ATOM 719 C C . ARG A 1 89 ? 7.357 -9.689 -9.557 1.00 96.44 89 ARG A C 1
ATOM 721 O O . ARG A 1 89 ? 7.022 -9.860 -8.389 1.00 96.44 89 ARG A O 1
ATOM 728 N N . PHE A 1 90 ? 6.466 -9.585 -10.540 1.00 96.81 90 PHE A N 1
ATOM 729 C CA . PHE A 1 90 ? 5.020 -9.656 -10.286 1.00 96.81 90 PHE A CA 1
ATOM 730 C C . PHE A 1 90 ? 4.606 -11.050 -9.796 1.00 96.81 90 PHE A C 1
ATOM 732 O O . PHE A 1 90 ? 3.875 -11.181 -8.817 1.00 96.81 90 PHE A O 1
ATOM 739 N N . ARG A 1 91 ? 5.169 -12.111 -10.392 1.00 95.62 91 ARG A N 1
ATOM 740 C CA . ARG A 1 91 ? 4.975 -13.494 -9.923 1.00 95.62 91 ARG A CA 1
ATOM 741 C C . ARG A 1 91 ? 5.449 -13.683 -8.479 1.00 95.62 91 ARG A C 1
ATOM 743 O O . ARG A 1 91 ? 4.758 -14.336 -7.701 1.00 95.62 91 ARG A O 1
ATOM 750 N N . PHE A 1 92 ? 6.592 -13.104 -8.117 1.00 96.62 92 PHE A N 1
ATOM 751 C CA . PHE A 1 92 ? 7.119 -13.123 -6.755 1.00 96.62 92 PHE A CA 1
ATOM 752 C C . PHE A 1 92 ? 6.130 -12.491 -5.766 1.00 96.62 92 PHE A C 1
ATOM 754 O O . PHE A 1 92 ? 5.818 -13.109 -4.752 1.00 96.62 92 PHE A O 1
ATOM 761 N N . LEU A 1 93 ? 5.567 -11.318 -6.084 1.00 96.75 93 LEU A N 1
ATOM 762 C CA . LEU A 1 93 ? 4.579 -10.654 -5.222 1.00 96.75 93 LEU A CA 1
ATOM 763 C C . LEU A 1 93 ? 3.307 -11.496 -5.033 1.00 96.75 93 LEU A C 1
ATOM 765 O O . LEU A 1 93 ? 2.828 -11.618 -3.905 1.00 96.75 93 LEU A O 1
ATOM 769 N N . ARG A 1 94 ? 2.795 -12.138 -6.096 1.00 94.38 94 ARG A N 1
ATOM 770 C CA . ARG A 1 94 ? 1.661 -13.078 -5.970 1.00 94.38 94 ARG A CA 1
ATOM 771 C C . ARG A 1 94 ? 1.993 -14.271 -5.099 1.00 94.38 94 ARG A C 1
ATOM 773 O O . ARG A 1 94 ? 1.190 -14.634 -4.252 1.00 94.38 94 ARG A O 1
ATOM 780 N N . THR A 1 95 ? 3.169 -14.861 -5.298 1.00 94.69 95 THR A N 1
ATOM 781 C CA . THR A 1 95 ? 3.620 -16.028 -4.527 1.00 94.69 95 THR A CA 1
ATOM 782 C C . THR A 1 95 ? 3.710 -15.682 -3.044 1.00 94.69 95 THR A C 1
ATOM 784 O O . THR A 1 95 ? 3.257 -16.451 -2.202 1.00 94.69 95 THR A O 1
ATOM 787 N N . LEU A 1 96 ? 4.218 -14.489 -2.726 1.00 94.50 96 LEU A N 1
ATOM 788 C CA . LEU A 1 96 ? 4.286 -13.989 -1.360 1.00 94.50 96 LEU A CA 1
ATOM 789 C C . LEU A 1 96 ? 2.888 -13.829 -0.741 1.00 94.50 96 LEU A C 1
ATOM 791 O O . LEU A 1 96 ? 2.669 -14.278 0.380 1.00 94.50 96 LEU A O 1
ATOM 795 N N . CYS A 1 97 ? 1.934 -13.251 -1.477 1.00 94.12 97 CYS A N 1
ATOM 796 C CA . CYS A 1 97 ? 0.557 -13.099 -0.996 1.00 94.12 97 CYS A CA 1
ATOM 797 C C . CYS A 1 97 ? -0.155 -14.446 -0.838 1.00 94.12 97 CYS A C 1
ATOM 799 O O . CYS A 1 97 ? -0.863 -14.643 0.141 1.00 94.12 97 CYS A O 1
ATOM 801 N N . ALA A 1 98 ? 0.051 -15.387 -1.760 1.00 92.50 98 ALA A N 1
ATOM 802 C CA . ALA A 1 98 ? -0.522 -16.727 -1.666 1.00 92.50 98 ALA A CA 1
ATOM 803 C C . ALA A 1 98 ? 0.037 -17.508 -0.466 1.00 92.50 98 ALA A C 1
ATOM 805 O O . ALA A 1 98 ? -0.700 -18.248 0.178 1.00 92.50 98 ALA A O 1
ATOM 806 N N . HIS A 1 99 ? 1.324 -17.327 -0.154 1.00 92.56 99 HIS A N 1
ATOM 807 C CA . HIS A 1 99 ? 1.976 -17.988 0.972 1.00 92.56 99 HIS A CA 1
ATOM 808 C C . HIS A 1 99 ? 1.546 -17.404 2.322 1.00 92.56 99 HIS A C 1
ATOM 810 O O . HIS A 1 99 ? 1.091 -18.142 3.190 1.00 92.56 99 HIS A O 1
ATOM 816 N N . TRP A 1 100 ? 1.664 -16.085 2.492 1.00 91.19 100 TRP A N 1
ATOM 817 C CA . TRP A 1 100 ? 1.392 -15.426 3.774 1.00 91.19 100 TRP A CA 1
ATOM 818 C C . TRP A 1 100 ? -0.085 -15.110 4.007 1.00 91.19 100 TRP A C 1
ATOM 820 O O . TRP A 1 100 ? -0.471 -14.859 5.143 1.00 91.19 100 TRP A O 1
ATOM 830 N N . ARG A 1 101 ? -0.902 -15.103 2.946 1.00 92.94 101 ARG A N 1
ATOM 831 C CA . ARG A 1 101 ? -2.342 -14.796 2.978 1.00 92.94 101 ARG A CA 1
ATOM 832 C C . ARG A 1 101 ? -2.658 -13.557 3.830 1.00 92.94 101 ARG A C 1
ATOM 834 O O . ARG A 1 101 ? -3.421 -13.653 4.791 1.00 92.94 101 ARG A O 1
ATOM 841 N N . PRO A 1 102 ? -2.057 -12.393 3.514 1.00 94.19 102 PRO A N 1
ATOM 842 C CA . PRO A 1 102 ? -2.258 -11.189 4.310 1.00 94.19 102 PRO A CA 1
ATOM 843 C C . PRO A 1 102 ? -3.742 -10.818 4.342 1.00 94.19 102 PRO A C 1
ATOM 845 O O . PRO A 1 102 ? -4.426 -10.908 3.324 1.00 94.19 102 PRO A O 1
ATOM 848 N N . LYS A 1 103 ? -4.247 -10.347 5.484 1.00 94.94 103 LYS A N 1
ATOM 849 C CA . LYS A 1 103 ? -5.628 -9.843 5.577 1.00 94.94 103 LYS A CA 1
ATOM 850 C C . LYS A 1 103 ? -5.841 -8.614 4.694 1.00 94.94 103 LYS A C 1
ATOM 852 O O . LYS A 1 103 ? -6.879 -8.478 4.049 1.00 94.94 103 LYS A O 1
ATOM 857 N N . VAL A 1 104 ? -4.834 -7.742 4.634 1.00 96.00 104 VAL A N 1
ATOM 858 C CA . VAL A 1 104 ? -4.874 -6.496 3.867 1.00 96.00 104 VAL A CA 1
ATOM 859 C C . VAL A 1 104 ? -3.569 -6.296 3.097 1.00 96.00 104 VAL A C 1
ATOM 861 O O . VAL A 1 104 ? -2.483 -6.489 3.638 1.00 96.00 104 VAL A O 1
ATOM 864 N N . VAL A 1 105 ? -3.676 -5.861 1.841 1.00 96.88 105 VAL A N 1
ATOM 865 C CA . VAL A 1 105 ? -2.556 -5.395 1.014 1.00 96.88 105 VAL A CA 1
ATOM 866 C C . VAL A 1 105 ? -2.833 -3.959 0.585 1.00 96.88 105 VAL A C 1
ATOM 868 O O . VAL A 1 105 ? -3.773 -3.695 -0.162 1.00 96.88 105 VAL A O 1
ATOM 871 N N . VAL A 1 106 ? -1.997 -3.019 1.026 1.00 97.06 106 VAL A N 1
ATOM 872 C CA . VAL A 1 106 ? -2.128 -1.602 0.657 1.00 97.06 106 VAL A CA 1
ATOM 873 C C . VAL A 1 106 ? -1.180 -1.265 -0.493 1.00 97.06 106 VAL A C 1
ATOM 875 O O . VAL A 1 106 ? 0.042 -1.351 -0.363 1.00 97.06 106 VAL A O 1
ATOM 878 N N . CYS A 1 107 ? -1.750 -0.846 -1.619 1.00 96.81 107 CYS A N 1
ATOM 879 C CA . CYS A 1 107 ? -1.040 -0.441 -2.826 1.00 96.81 107 CYS A CA 1
ATOM 880 C C . CYS A 1 107 ? -1.003 1.090 -2.913 1.00 96.81 107 CYS A C 1
ATOM 882 O O . CYS A 1 107 ? -2.011 1.739 -3.189 1.00 96.81 107 CYS A O 1
ATOM 884 N N . ILE A 1 108 ? 0.166 1.676 -2.655 1.00 94.44 108 ILE A N 1
ATOM 885 C CA . ILE A 1 108 ? 0.326 3.130 -2.539 1.00 94.44 108 ILE A CA 1
ATOM 886 C C . ILE A 1 108 ? 0.712 3.734 -3.893 1.00 94.44 108 ILE A C 1
ATOM 888 O O . ILE A 1 108 ? 1.821 3.504 -4.378 1.00 94.44 108 ILE A O 1
ATOM 892 N N . GLY A 1 109 ? -0.150 4.598 -4.433 1.00 91.75 109 GLY A N 1
ATOM 893 C CA . GLY A 1 109 ? 0.121 5.434 -5.601 1.00 91.75 109 GLY A CA 1
ATOM 894 C C . GLY A 1 109 ? -0.620 5.003 -6.868 1.00 91.75 109 GLY A C 1
ATOM 895 O O . GLY A 1 109 ? -0.256 4.029 -7.519 1.00 91.75 109 GLY A O 1
ATOM 896 N N . TYR A 1 110 ? -1.583 5.820 -7.303 1.00 89.94 110 TYR A N 1
ATOM 897 C CA . TYR A 1 110 ? -2.392 5.536 -8.497 1.00 89.94 110 TYR A CA 1
ATOM 898 C C . TYR A 1 110 ? -1.655 5.549 -9.827 1.00 89.94 110 TYR A C 1
ATOM 900 O O . TYR A 1 110 ? -2.138 4.971 -10.793 1.00 89.94 110 TYR A O 1
ATOM 908 N N . ARG A 1 111 ? -0.463 6.148 -9.892 1.00 90.12 111 ARG A N 1
ATOM 909 C CA . ARG A 1 111 ? 0.340 6.133 -11.125 1.00 90.12 111 ARG A CA 1
ATOM 910 C C . ARG A 1 111 ? 0.700 4.716 -11.580 1.00 90.12 111 ARG A C 1
ATOM 912 O O . ARG A 1 111 ? 1.078 4.545 -12.729 1.00 90.12 111 ARG A O 1
ATOM 919 N N . GLN A 1 112 ? 0.632 3.738 -10.680 1.00 92.25 112 GLN A N 1
ATOM 920 C CA . GLN A 1 112 ? 0.909 2.333 -10.951 1.00 92.25 112 GLN A CA 1
ATOM 921 C C . GLN A 1 112 ? -0.321 1.441 -10.715 1.00 92.25 112 GLN A C 1
ATOM 923 O O . GLN A 1 112 ? -0.153 0.252 -10.468 1.00 92.25 112 GLN A O 1
ATOM 928 N N . ALA A 1 113 ? -1.546 1.984 -10.754 1.00 94.38 113 ALA A N 1
ATOM 929 C CA . ALA A 1 113 ? -2.766 1.221 -10.467 1.00 94.38 113 ALA A CA 1
ATOM 930 C C . ALA A 1 113 ? -2.888 -0.042 -11.339 1.00 94.38 113 ALA A C 1
ATOM 932 O O . ALA A 1 113 ? -3.015 -1.139 -10.798 1.00 94.38 113 ALA A O 1
ATOM 933 N N . ASP A 1 114 ? -2.725 0.093 -12.657 1.00 95.75 114 ASP A N 1
ATOM 934 C CA . ASP A 1 114 ? -2.784 -1.039 -13.594 1.00 95.75 114 ASP A CA 1
ATOM 935 C C . ASP A 1 114 ? -1.687 -2.075 -13.318 1.00 95.75 114 ASP A C 1
ATOM 937 O O . ASP A 1 114 ? -1.919 -3.283 -13.367 1.00 95.75 114 ASP A O 1
ATOM 941 N N . ASP A 1 115 ? -0.485 -1.611 -12.962 1.00 97.00 115 ASP A N 1
ATOM 942 C CA . ASP A 1 115 ? 0.624 -2.489 -12.597 1.00 97.00 115 ASP A CA 1
ATOM 943 C C . ASP A 1 115 ? 0.338 -3.233 -11.279 1.00 97.00 115 ASP A C 1
ATOM 945 O O . ASP A 1 115 ? 0.706 -4.398 -11.161 1.00 97.00 115 ASP A O 1
ATOM 949 N N . PHE A 1 116 ? -0.344 -2.621 -10.302 1.00 97.31 116 PHE A N 1
ATOM 950 C CA . PHE A 1 116 ? -0.793 -3.312 -9.086 1.00 97.31 116 PHE A CA 1
ATOM 951 C C . PHE A 1 116 ? -1.876 -4.348 -9.385 1.00 97.31 116 PHE A C 1
ATOM 953 O O . PHE A 1 116 ? -1.754 -5.491 -8.937 1.00 97.31 116 PHE A O 1
ATOM 960 N N . VAL A 1 117 ? -2.897 -3.971 -10.162 1.00 97.00 117 VAL A N 1
ATOM 961 C CA . VAL A 1 117 ? -3.967 -4.877 -10.605 1.00 97.00 117 VAL A CA 1
ATOM 962 C C . VAL A 1 117 ? -3.347 -6.099 -11.275 1.00 97.00 117 VAL A C 1
ATOM 964 O O . VAL A 1 117 ? -3.596 -7.226 -10.852 1.00 97.00 117 VAL A O 1
ATOM 967 N N . ARG A 1 118 ? -2.425 -5.887 -12.215 1.00 96.88 118 ARG A N 1
ATOM 968 C CA . ARG A 1 118 ? -1.718 -6.965 -12.909 1.00 96.88 118 ARG A CA 1
ATOM 969 C C . ARG A 1 118 ? -0.792 -7.772 -12.006 1.00 96.88 118 ARG A C 1
ATOM 971 O O . ARG A 1 118 ? -0.726 -9.003 -12.094 1.00 96.88 118 ARG A O 1
ATOM 978 N N . ALA A 1 119 ? -0.052 -7.099 -11.127 1.00 96.75 119 ALA A N 1
ATOM 979 C CA . ALA A 1 119 ? 0.865 -7.757 -10.208 1.00 96.75 119 ALA A CA 1
ATOM 980 C C . ALA A 1 119 ? 0.127 -8.700 -9.270 1.00 96.75 119 ALA A C 1
ATOM 982 O O . ALA A 1 119 ? 0.644 -9.775 -9.010 1.00 96.75 119 ALA A O 1
ATOM 983 N N . PHE A 1 120 ? -1.079 -8.354 -8.824 1.00 96.44 120 PHE A N 1
ATOM 984 C C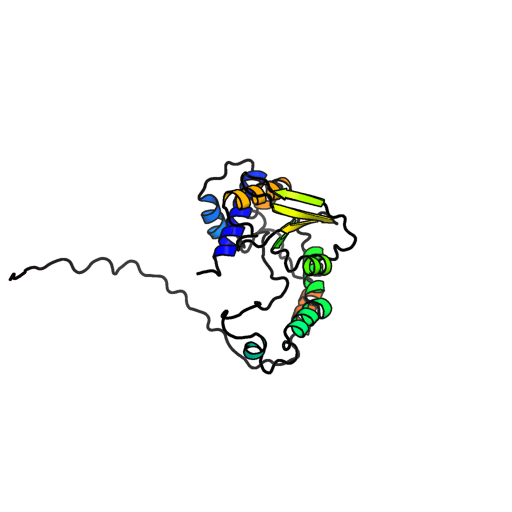A . PHE A 1 120 ? -1.874 -9.196 -7.933 1.00 96.44 120 PHE A CA 1
ATOM 985 C C . PHE A 1 120 ? -2.941 -10.031 -8.654 1.00 96.44 120 PHE A C 1
ATOM 987 O O . PHE A 1 120 ? -3.574 -10.872 -8.019 1.00 96.44 120 PHE A O 1
ATOM 994 N N . GLY A 1 121 ? -3.087 -9.891 -9.973 1.00 94.81 121 GLY A N 1
ATOM 995 C CA . GLY A 1 121 ? -4.047 -10.649 -10.775 1.00 94.81 121 GLY A CA 1
ATOM 996 C C . GLY A 1 121 ? -5.500 -10.246 -10.504 1.00 94.81 121 GLY A C 1
ATOM 997 O O . GLY A 1 121 ? -6.338 -11.122 -10.323 1.00 94.81 121 GLY A O 1
ATOM 998 N N . LEU A 1 122 ? -5.778 -8.954 -10.324 1.00 96.44 122 LEU A N 1
ATOM 999 C CA . LEU A 1 122 ? -7.081 -8.417 -9.914 1.00 96.44 122 LEU A CA 1
ATOM 1000 C C . LEU A 1 122 ? -7.980 -8.023 -11.099 1.00 96.44 122 LEU A C 1
ATOM 1002 O O . LEU A 1 122 ? -9.059 -7.490 -10.880 1.00 96.44 122 LEU A O 1
ATOM 1006 N N . GLU A 1 123 ? -7.571 -8.287 -12.342 1.00 95.50 123 GLU A N 1
ATOM 1007 C CA . GLU A 1 123 ? -8.245 -7.831 -13.569 1.00 95.50 123 GLU A CA 1
ATOM 1008 C C . GLU A 1 123 ? -9.708 -8.289 -13.670 1.00 95.50 123 GLU A C 1
ATOM 1010 O O . GLU A 1 123 ? -10.537 -7.598 -14.253 1.00 95.50 123 GLU A O 1
ATOM 1015 N N . GLN A 1 124 ? -10.022 -9.461 -13.112 1.00 94.38 124 GLN A N 1
ATOM 1016 C CA . GLN A 1 124 ? -11.374 -10.035 -13.101 1.00 94.38 124 GLN A CA 1
ATOM 1017 C C . GLN A 1 124 ? -12.062 -9.928 -11.733 1.00 94.38 124 GLN A C 1
ATOM 1019 O O . GLN A 1 124 ? -13.123 -10.512 -11.522 1.00 94.38 124 GLN A O 1
ATOM 1024 N N . VAL A 1 125 ? -11.456 -9.219 -10.778 1.00 96.00 125 VAL A N 1
ATOM 1025 C CA . VAL A 1 125 ? -12.0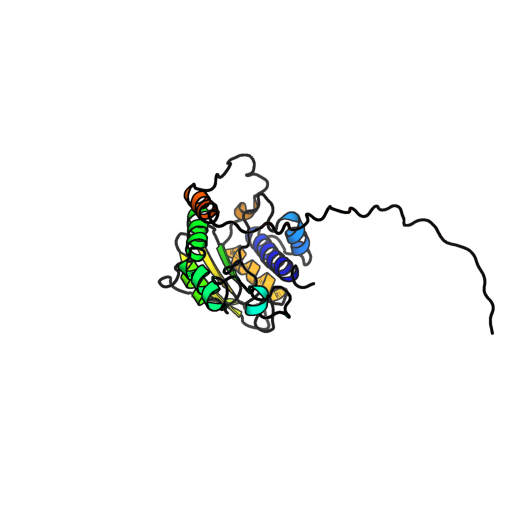24 -9.020 -9.443 1.00 96.00 125 VAL A CA 1
ATOM 1026 C C . VAL A 1 125 ? -12.854 -7.741 -9.451 1.00 96.00 125 VAL A C 1
ATOM 1028 O O . VAL A 1 125 ? -12.402 -6.708 -9.940 1.00 96.00 125 VAL A O 1
ATOM 1031 N N . ALA A 1 126 ? -14.064 -7.801 -8.893 1.00 95.38 126 ALA A N 1
ATOM 1032 C CA . ALA A 1 126 ? -14.913 -6.624 -8.762 1.00 95.38 126 ALA A CA 1
ATOM 1033 C C . ALA A 1 126 ? -14.202 -5.530 -7.947 1.00 95.38 126 ALA A C 1
ATOM 1035 O O . ALA A 1 126 ? -13.668 -5.793 -6.866 1.00 95.38 126 ALA A O 1
ATOM 1036 N N . CYS A 1 127 ? -14.211 -4.312 -8.486 1.00 96.19 127 CYS A N 1
ATOM 1037 C CA . CYS A 1 127 ? -13.666 -3.128 -7.841 1.00 96.19 127 CYS A CA 1
ATOM 1038 C C . CYS A 1 127 ? -14.798 -2.362 -7.150 1.00 96.19 127 CYS A C 1
ATOM 1040 O O . CYS A 1 127 ? -15.767 -1.964 -7.796 1.00 96.19 127 CYS A O 1
ATOM 1042 N N . GLU A 1 12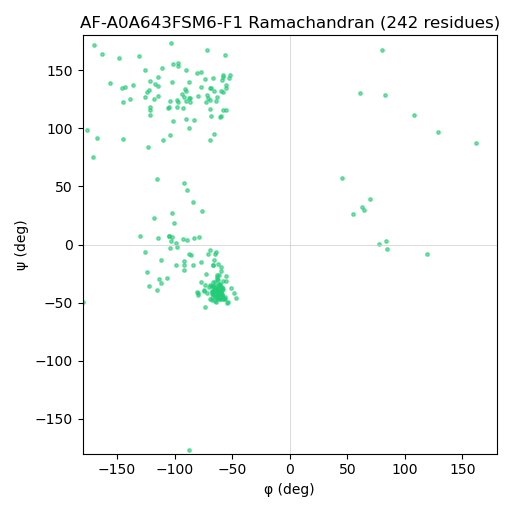8 ? -14.665 -2.150 -5.844 1.00 95.94 128 GLU A N 1
ATOM 1043 C CA . GLU A 1 128 ? -15.494 -1.226 -5.074 1.00 95.94 128 GLU A CA 1
ATOM 1044 C C . GLU A 1 128 ? -14.737 0.096 -4.925 1.00 95.94 128 GLU A C 1
ATOM 1046 O O . GLU A 1 128 ? -13.618 0.131 -4.407 1.00 95.94 128 GLU A O 1
ATOM 1051 N N . GLU A 1 129 ? -15.348 1.202 -5.344 1.00 94.38 129 GLU A N 1
ATOM 1052 C CA . GLU A 1 129 ? -14.819 2.527 -5.040 1.00 94.38 129 GLU A CA 1
ATOM 1053 C C . GLU A 1 129 ? -15.333 3.002 -3.686 1.00 94.38 129 GLU A C 1
ATOM 1055 O O . GLU A 1 129 ? -16.539 3.075 -3.447 1.00 94.38 129 GLU A O 1
ATOM 1060 N N . ARG A 1 130 ? -14.410 3.377 -2.799 1.00 91.69 130 ARG A N 1
ATOM 1061 C CA . ARG A 1 130 ? -14.745 3.901 -1.477 1.00 91.69 130 ARG A CA 1
ATOM 1062 C C . ARG A 1 130 ? -14.133 5.266 -1.262 1.00 91.69 130 ARG A C 1
ATOM 1064 O O . ARG A 1 130 ? -12.946 5.474 -1.482 1.00 91.69 130 ARG A O 1
ATOM 1071 N N . GLN A 1 131 ? -14.940 6.206 -0.798 1.00 90.06 131 GLN A N 1
ATOM 1072 C CA . GLN A 1 131 ? -14.487 7.565 -0.550 1.00 90.06 131 GLN A CA 1
ATOM 1073 C C . GLN A 1 131 ? -14.005 7.726 0.896 1.00 90.06 131 GLN A C 1
ATOM 1075 O O . GLN A 1 131 ? -14.727 7.434 1.845 1.00 90.06 131 GLN A O 1
ATOM 1080 N N . LEU A 1 132 ? -12.784 8.231 1.055 1.00 86.31 132 LEU A N 1
ATOM 1081 C CA . LEU A 1 132 ? -12.283 8.829 2.286 1.00 86.31 132 LEU A CA 1
ATOM 1082 C C . LEU A 1 132 ? -12.748 10.285 2.327 1.00 86.31 132 LEU A C 1
ATOM 1084 O O . LEU A 1 132 ? -12.229 11.121 1.582 1.00 86.31 132 LEU A O 1
ATOM 1088 N N . GLN A 1 133 ? -13.720 10.580 3.190 1.00 73.56 133 GLN A N 1
ATOM 1089 C CA . GLN A 1 133 ? -14.226 11.934 3.421 1.00 73.56 133 GLN A CA 1
ATOM 1090 C C . GLN A 1 133 ? -14.112 12.325 4.897 1.00 73.56 133 GLN A C 1
ATOM 1092 O O . GLN A 1 133 ? -15.083 12.187 5.634 1.00 73.56 133 GLN A O 1
ATOM 1097 N N . PRO A 1 134 ? -12.949 12.805 5.362 1.00 65.50 134 PRO A N 1
ATOM 1098 C CA . PRO A 1 134 ? -12.852 13.206 6.755 1.00 65.50 134 PRO A CA 1
ATOM 1099 C C . PRO A 1 134 ? -13.169 14.686 7.027 1.00 65.50 134 PRO A C 1
ATOM 1101 O O . PRO A 1 134 ? -13.441 14.993 8.177 1.00 65.50 134 PRO A O 1
ATOM 1104 N N . ALA A 1 135 ? -13.155 15.582 6.023 1.00 55.25 135 ALA A N 1
ATOM 1105 C CA . ALA A 1 135 ? -13.728 16.944 6.120 1.00 55.25 135 ALA A CA 1
ATOM 1106 C C . ALA A 1 135 ? -13.581 17.766 4.818 1.00 55.25 135 ALA A C 1
ATOM 1108 O O . ALA A 1 135 ? -14.567 18.308 4.334 1.00 55.25 135 ALA A O 1
ATOM 1109 N N . ASP A 1 136 ? -12.374 17.837 4.227 1.00 62.22 136 ASP A N 1
ATOM 1110 C CA . ASP A 1 136 ? -12.061 18.920 3.263 1.00 62.22 136 ASP A CA 1
ATOM 1111 C C . ASP A 1 136 ? -11.873 18.475 1.806 1.00 62.22 136 ASP A C 1
ATOM 1113 O O . ASP A 1 136 ? -12.150 19.224 0.870 1.00 62.22 136 ASP A O 1
ATOM 1117 N N . GLN A 1 137 ? -11.346 17.268 1.584 1.00 73.94 137 GLN A N 1
ATOM 1118 C CA . GLN A 1 137 ? -11.090 16.756 0.239 1.00 73.94 137 GLN A CA 1
ATOM 1119 C C . GLN A 1 137 ? -11.336 15.257 0.164 1.00 73.94 137 GLN A C 1
ATOM 1121 O O . GLN A 1 137 ? -10.677 14.469 0.850 1.00 73.94 137 GLN A O 1
ATOM 1126 N N . VAL A 1 138 ? -12.238 14.882 -0.740 1.00 83.62 138 VAL A N 1
ATOM 1127 C CA . VAL A 1 138 ? -12.552 13.489 -1.039 1.00 83.62 138 VAL A CA 1
ATOM 1128 C C . VAL A 1 138 ? -11.333 12.816 -1.666 1.00 83.62 138 VAL A C 1
ATOM 1130 O O . VAL A 1 138 ? -10.695 13.346 -2.585 1.00 83.62 138 VAL A O 1
ATOM 1133 N N . ARG A 1 139 ? -10.992 11.634 -1.157 1.00 88.56 139 ARG A N 1
ATOM 1134 C CA . ARG A 1 139 ? -10.023 10.735 -1.785 1.00 88.56 139 ARG A CA 1
ATOM 1135 C C . ARG A 1 139 ? -10.709 9.415 -2.064 1.00 88.56 139 ARG A C 1
ATOM 1137 O O . ARG A 1 139 ? -11.159 8.747 -1.143 1.00 88.56 139 ARG A O 1
ATOM 1144 N N . THR A 1 140 ? -10.789 9.037 -3.328 1.00 91.12 140 THR A N 1
ATOM 1145 C CA . THR A 1 140 ? -11.272 7.709 -3.700 1.00 91.12 140 THR A CA 1
ATOM 1146 C C . THR A 1 140 ? -10.195 6.686 -3.370 1.00 91.12 140 THR A C 1
ATOM 1148 O O . THR A 1 140 ? -9.009 6.981 -3.527 1.00 91.12 140 THR A O 1
ATOM 1151 N N . LEU A 1 141 ? -10.616 5.518 -2.902 1.00 94.69 141 LEU A N 1
ATOM 1152 C CA . LEU A 1 141 ? -9.878 4.270 -2.762 1.00 94.69 141 LEU A CA 1
ATOM 1153 C C . LEU A 1 141 ? -10.499 3.252 -3.716 1.00 94.69 141 LEU A C 1
ATOM 1155 O O . LEU A 1 141 ? -11.720 3.230 -3.858 1.00 94.69 141 LEU A O 1
ATOM 1159 N N . GLN A 1 142 ? -9.683 2.391 -4.312 1.00 96.56 142 GLN A N 1
ATOM 1160 C CA . GLN A 1 142 ? -10.181 1.216 -5.028 1.00 96.56 142 GLN A CA 1
ATOM 1161 C C . GLN A 1 142 ? -9.948 -0.019 -4.166 1.00 96.56 142 GLN A C 1
ATOM 1163 O O . GLN A 1 142 ? -8.817 -0.286 -3.749 1.00 96.56 142 GLN A O 1
ATOM 1168 N N . ILE A 1 143 ? -11.016 -0.754 -3.883 1.00 96.81 143 ILE A N 1
ATOM 1169 C CA . ILE A 1 143 ? -11.008 -1.913 -3.000 1.00 96.81 143 ILE A CA 1
ATOM 1170 C C . ILE A 1 143 ? -11.331 -3.157 -3.820 1.00 96.81 143 ILE A C 1
ATOM 1172 O O . ILE A 1 143 ? -12.355 -3.227 -4.494 1.00 96.81 143 ILE A O 1
ATOM 1176 N N . TYR A 1 144 ? -10.470 -4.163 -3.706 1.00 97.19 144 TYR A N 1
ATOM 1177 C CA . TYR A 1 144 ? -10.668 -5.485 -4.291 1.00 97.19 144 TYR A CA 1
ATOM 1178 C C . TYR A 1 144 ? -10.649 -6.520 -3.170 1.00 97.19 144 TYR A C 1
ATOM 1180 O O . TYR A 1 144 ? -9.834 -6.432 -2.249 1.00 97.19 144 TYR A O 1
ATOM 1188 N N . LYS A 1 145 ? -11.520 -7.525 -3.242 1.00 96.06 145 LYS A N 1
ATOM 1189 C CA . LYS A 1 145 ? -11.579 -8.614 -2.257 1.00 96.06 145 LYS A CA 1
ATOM 1190 C C . LYS A 1 145 ? -11.478 -9.953 -2.969 1.00 96.06 145 LYS A C 1
ATOM 1192 O O . LYS A 1 145 ? -12.242 -10.219 -3.892 1.00 96.06 145 LYS A O 1
ATOM 1197 N N . ARG A 1 146 ? -10.538 -10.794 -2.539 1.00 94.69 146 ARG A N 1
ATOM 1198 C CA . ARG A 1 146 ? -10.336 -12.146 -3.082 1.00 94.69 146 ARG A CA 1
ATOM 1199 C C . ARG A 1 146 ? -9.635 -13.036 -2.054 1.00 94.69 146 ARG A C 1
ATOM 1201 O O . ARG A 1 146 ? -8.723 -12.586 -1.373 1.00 94.69 146 ARG A O 1
ATOM 1208 N N . ASP A 1 147 ? -10.054 -14.292 -1.933 1.00 90.06 147 ASP A N 1
ATOM 1209 C CA . ASP A 1 147 ? -9.386 -15.325 -1.116 1.00 90.06 147 ASP A CA 1
ATOM 1210 C C . ASP A 1 147 ? -9.161 -14.970 0.372 1.00 90.06 147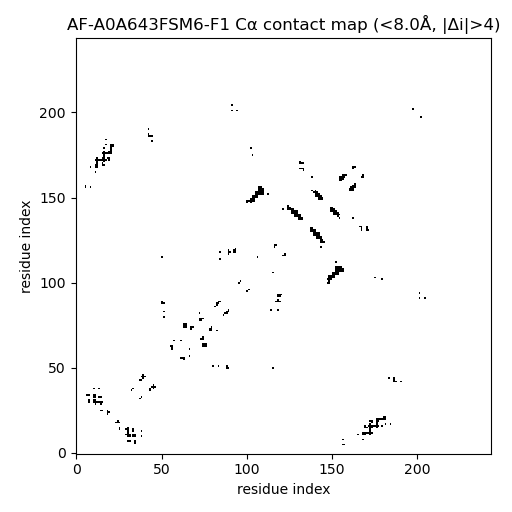 ASP A C 1
ATOM 1212 O O . ASP A 1 147 ? -8.259 -15.503 1.025 1.00 90.06 147 ASP A O 1
ATOM 1216 N N . GLY A 1 148 ? -10.000 -14.083 0.922 1.00 90.94 148 GLY A N 1
ATOM 1217 C CA . GLY A 1 148 ? -9.886 -13.582 2.298 1.00 90.94 148 GLY A CA 1
ATOM 1218 C C . GLY A 1 148 ? -8.902 -12.418 2.478 1.00 90.94 148 GLY A C 1
ATOM 1219 O O . GLY A 1 148 ? -8.727 -11.945 3.597 1.00 90.94 148 GLY A O 1
ATOM 1220 N N . THR A 1 149 ? -8.294 -11.929 1.397 1.00 95.25 149 THR A N 1
ATOM 1221 C CA . THR A 1 149 ? -7.440 -10.739 1.383 1.00 95.25 149 THR A CA 1
ATOM 1222 C C . THR A 1 149 ? -8.205 -9.548 0.803 1.00 95.25 149 THR A C 1
ATOM 1224 O O . THR A 1 149 ? -8.935 -9.666 -0.186 1.00 95.25 149 THR A O 1
ATOM 1227 N N . THR A 1 150 ? -8.015 -8.377 1.409 1.00 96.75 150 THR A N 1
ATOM 1228 C CA . THR A 1 150 ? -8.504 -7.092 0.894 1.00 96.75 150 THR A CA 1
ATOM 1229 C C . THR A 1 150 ? -7.339 -6.298 0.308 1.00 96.75 150 THR A C 1
ATOM 1231 O O . THR A 1 150 ? -6.404 -5.943 1.024 1.00 96.75 150 THR A O 1
ATOM 1234 N N . TRP A 1 151 ? -7.383 -5.987 -0.985 1.00 97.38 151 TRP A N 1
ATOM 1235 C CA . TRP A 1 151 ? -6.448 -5.059 -1.619 1.00 97.38 151 TRP A CA 1
ATOM 1236 C C . TRP A 1 151 ? -7.052 -3.668 -1.628 1.00 97.38 151 TRP A C 1
ATOM 1238 O O . TRP A 1 151 ? -8.182 -3.484 -2.072 1.00 97.38 151 TRP A O 1
ATOM 1248 N N . ILE A 1 152 ? -6.281 -2.689 -1.169 1.00 97.12 152 ILE A N 1
ATOM 1249 C CA . ILE A 1 152 ? -6.678 -1.286 -1.174 1.00 97.12 152 ILE A CA 1
ATOM 1250 C C . ILE A 1 152 ? -5.651 -0.514 -1.987 1.00 97.12 152 ILE A C 1
ATOM 1252 O O . ILE A 1 152 ? -4.504 -0.366 -1.564 1.00 97.12 152 ILE A O 1
ATOM 1256 N N . LEU A 1 153 ? -6.053 -0.018 -3.151 1.00 97.06 153 LEU A N 1
ATOM 1257 C CA . LEU A 1 153 ? -5.270 0.936 -3.924 1.00 97.06 153 LEU A CA 1
ATOM 1258 C C . LEU A 1 153 ? -5.636 2.338 -3.441 1.00 97.06 153 LEU A C 1
ATOM 1260 O O . LEU A 1 153 ? -6.812 2.699 -3.386 1.00 97.06 153 LEU A O 1
ATOM 1264 N N . CYS A 1 154 ? -4.621 3.112 -3.068 1.00 95.00 154 CYS A N 1
ATOM 1265 C CA . CYS A 1 154 ? -4.788 4.451 -2.523 1.00 95.00 154 CYS A CA 1
ATOM 1266 C C . CYS A 1 154 ? -3.877 5.471 -3.227 1.00 95.00 154 CYS A C 1
ATOM 1268 O O . CYS A 1 154 ? -2.891 5.097 -3.880 1.00 95.00 154 CYS A O 1
ATOM 1270 N N . PRO A 1 155 ? -4.163 6.782 -3.099 1.00 93.38 155 PRO A N 1
ATOM 1271 C CA . PRO A 1 155 ? -3.252 7.818 -3.563 1.00 93.38 155 PRO A CA 1
ATOM 1272 C C . PRO A 1 155 ? -1.861 7.680 -2.937 1.00 93.38 155 PRO A C 1
ATOM 1274 O O . PRO A 1 155 ? -1.666 7.048 -1.898 1.00 93.38 155 PRO A O 1
ATOM 1277 N N . ALA A 1 156 ? -0.870 8.334 -3.541 1.00 92.38 156 ALA A N 1
ATOM 1278 C CA . ALA A 1 156 ? 0.450 8.409 -2.931 1.00 92.38 156 ALA A CA 1
ATOM 1279 C C . ALA A 1 156 ? 0.359 9.057 -1.540 1.00 92.38 156 ALA A C 1
ATOM 1281 O O . ALA A 1 156 ? -0.396 10.005 -1.341 1.00 92.38 156 ALA A O 1
ATOM 1282 N N . LEU A 1 157 ? 1.191 8.624 -0.594 1.00 91.44 157 LEU A N 1
ATOM 1283 C CA . LEU A 1 157 ? 1.292 9.265 0.722 1.00 91.44 157 LEU A CA 1
ATOM 1284 C C . LEU A 1 157 ? 2.078 10.585 0.661 1.00 91.44 157 LEU A C 1
ATOM 1286 O O . LEU A 1 157 ? 2.793 10.899 1.598 1.00 91.44 157 LEU A O 1
ATOM 1290 N N . ALA A 1 158 ? 2.070 11.305 -0.463 1.00 85.94 158 ALA A N 1
ATOM 1291 C CA . ALA A 1 158 ? 2.798 12.552 -0.688 1.00 85.94 158 ALA A CA 1
ATOM 1292 C C . ALA A 1 158 ? 2.231 13.308 -1.903 1.00 85.94 158 ALA A C 1
ATOM 1294 O O . ALA A 1 158 ? 1.575 12.714 -2.759 1.00 85.94 158 ALA A O 1
ATOM 1295 N N . GLY A 1 159 ? 2.572 14.596 -2.018 1.00 84.12 159 GLY A N 1
ATOM 1296 C CA . GLY A 1 159 ? 2.141 15.459 -3.123 1.00 84.12 159 GLY A CA 1
ATOM 1297 C C . GLY A 1 159 ? 0.717 15.996 -2.951 1.00 84.12 159 GLY A C 1
ATOM 1298 O O . GLY A 1 159 ? -0.033 15.528 -2.103 1.00 84.12 159 GLY A O 1
ATOM 1299 N N . SER A 1 160 ? 0.342 16.984 -3.765 1.00 80.06 160 SER A N 1
ATOM 1300 C CA . SER A 1 160 ? -0.942 17.700 -3.654 1.00 80.06 160 SER A CA 1
ATOM 1301 C C . SER A 1 160 ? -2.173 16.805 -3.842 1.00 80.06 160 SER A C 1
ATOM 1303 O O . SER A 1 160 ? -3.188 17.007 -3.185 1.00 80.06 160 SER A O 1
ATOM 1305 N N . ALA A 1 161 ? -2.072 15.784 -4.695 1.00 82.44 161 ALA A N 1
ATOM 1306 C CA . ALA A 1 161 ? -3.129 14.796 -4.925 1.00 82.44 161 ALA A CA 1
ATOM 1307 C C . ALA A 1 161 ? -3.052 13.575 -3.981 1.00 82.44 161 ALA A C 1
ATOM 1309 O O . ALA A 1 161 ? -3.793 12.609 -4.152 1.00 82.44 161 ALA A O 1
ATOM 1310 N N . GLY A 1 162 ? -2.122 13.575 -3.021 1.00 86.25 162 GLY A N 1
ATOM 1311 C CA . GLY A 1 162 ? -1.870 12.451 -2.125 1.00 86.25 162 GLY A CA 1
ATOM 1312 C C . GLY A 1 162 ? -2.731 12.436 -0.861 1.00 86.25 162 GLY A C 1
ATOM 1313 O O . GLY A 1 162 ? -3.592 13.296 -0.660 1.00 86.25 162 GLY A O 1
ATOM 1314 N N . LEU A 1 163 ? -2.457 11.449 -0.005 1.00 88.88 163 LEU A N 1
ATOM 1315 C CA . LEU A 1 163 ? -2.852 11.419 1.404 1.00 88.88 163 LEU A CA 1
ATOM 1316 C C . LEU A 1 163 ? -1.755 12.118 2.212 1.00 88.88 163 LEU A C 1
ATOM 1318 O O . LEU A 1 163 ? -0.682 11.548 2.434 1.00 88.88 163 LEU A O 1
ATOM 1322 N N . THR A 1 164 ? -1.982 13.377 2.582 1.00 87.50 164 THR A N 1
ATOM 1323 C CA . THR A 1 164 ? -0.926 14.216 3.174 1.00 87.50 164 THR A CA 1
ATOM 1324 C C . THR A 1 164 ? -1.257 14.801 4.532 1.00 87.50 164 THR A C 1
ATOM 1326 O O . THR A 1 164 ? -0.309 15.118 5.250 1.00 87.50 164 THR A O 1
ATOM 1329 N N . SER A 1 165 ? -2.538 14.956 4.876 1.00 89.25 165 SER A N 1
ATOM 1330 C CA . SER A 1 165 ? -2.949 15.478 6.182 1.00 89.25 165 SER A CA 1
ATOM 1331 C C . SER A 1 165 ? -3.134 14.360 7.203 1.00 89.25 165 SER A C 1
ATOM 1333 O O . SER A 1 165 ? -3.528 13.245 6.860 1.00 89.25 165 SER A O 1
ATOM 1335 N N . ASP A 1 166 ? -2.896 14.679 8.472 1.00 91.69 166 ASP A N 1
ATOM 1336 C CA . ASP A 1 166 ? -3.080 13.743 9.582 1.00 91.69 166 ASP A CA 1
ATOM 1337 C C . ASP A 1 166 ? -4.514 13.208 9.654 1.00 91.69 166 ASP A C 1
ATOM 1339 O O . ASP A 1 166 ? -4.714 12.016 9.865 1.00 91.69 166 ASP A O 1
ATOM 1343 N N . VAL A 1 167 ? -5.505 14.057 9.373 1.00 91.38 167 VAL A N 1
ATOM 1344 C CA . VAL A 1 167 ? -6.923 13.677 9.339 1.00 91.38 167 VAL A CA 1
ATOM 1345 C C . VAL A 1 167 ? -7.194 12.621 8.254 1.00 91.38 167 VAL A C 1
ATOM 1347 O O . VAL A 1 167 ? -7.869 11.628 8.510 1.00 91.38 167 VAL A O 1
ATOM 1350 N N . GLN A 1 168 ? -6.623 12.776 7.051 1.00 91.44 168 GLN A N 1
ATOM 1351 C CA . GLN A 1 168 ? -6.748 11.776 5.981 1.00 91.44 168 GLN A CA 1
ATOM 1352 C C . GLN A 1 168 ? -6.052 10.458 6.329 1.00 91.44 168 GLN A C 1
ATOM 1354 O O . GLN A 1 168 ? -6.567 9.390 6.004 1.00 91.44 168 GLN A O 1
ATOM 1359 N N . LEU A 1 169 ? -4.883 10.528 6.968 1.00 93.75 169 LEU A N 1
ATOM 1360 C CA . LEU A 1 169 ? -4.130 9.345 7.381 1.00 93.75 169 LEU A CA 1
ATOM 1361 C C . LEU A 1 169 ? -4.862 8.576 8.487 1.00 93.75 169 LEU A C 1
ATOM 1363 O O . LEU A 1 169 ? -4.946 7.353 8.407 1.00 93.75 169 LEU A O 1
ATOM 1367 N N . ASN A 1 170 ? -5.430 9.285 9.466 1.00 94.12 170 ASN A N 1
ATOM 1368 C CA . ASN A 1 170 ? -6.222 8.692 10.540 1.00 94.12 170 ASN A CA 1
ATOM 1369 C C . ASN A 1 170 ? -7.491 8.032 9.989 1.00 94.12 170 ASN A C 1
ATOM 1371 O O . ASN A 1 170 ? -7.702 6.850 10.233 1.00 94.12 170 ASN A O 1
ATOM 1375 N N . ALA A 1 171 ? -8.265 8.735 9.155 1.00 92.94 171 ALA A N 1
ATOM 1376 C CA . ALA A 1 171 ? -9.469 8.176 8.541 1.00 92.94 171 ALA A CA 1
ATOM 1377 C C . ALA A 1 171 ? -9.164 6.954 7.657 1.00 92.94 171 ALA A C 1
ATOM 1379 O O . ALA A 1 171 ? -9.941 5.999 7.603 1.00 92.94 171 ALA A O 1
ATOM 1380 N N . PHE A 1 172 ? -8.013 6.948 6.972 1.00 95.06 172 PHE A N 1
ATOM 1381 C CA . PHE A 1 172 ? -7.578 5.767 6.231 1.00 95.06 172 PHE A CA 1
ATOM 1382 C C . PHE A 1 172 ? -7.227 4.605 7.168 1.00 95.06 172 PHE A C 1
ATOM 1384 O O . PHE A 1 172 ? -7.593 3.462 6.893 1.00 95.06 172 PHE A O 1
ATOM 1391 N N . GLY A 1 173 ? -6.563 4.898 8.286 1.00 95.38 173 GLY A N 1
ATOM 1392 C CA . GLY A 1 173 ? -6.294 3.924 9.336 1.00 95.38 173 GLY A CA 1
ATOM 1393 C C . GLY A 1 173 ? -7.566 3.339 9.939 1.00 95.38 173 GLY A C 1
ATOM 1394 O O . GLY A 1 173 ? -7.679 2.124 10.014 1.00 95.38 173 GLY A O 1
ATOM 1395 N N . GLU A 1 174 ? -8.557 4.159 10.281 1.00 94.25 174 GLU A N 1
ATOM 1396 C CA . GLU A 1 174 ? -9.860 3.707 10.792 1.00 94.25 174 GLU A CA 1
ATOM 1397 C C . GLU A 1 174 ? -10.575 2.784 9.796 1.00 94.25 174 GLU A C 1
ATOM 1399 O O . GLU A 1 174 ? -11.051 1.708 10.159 1.00 94.25 174 GLU A O 1
ATOM 1404 N N . LEU A 1 175 ? -10.584 3.142 8.507 1.00 93.19 175 LEU A N 1
ATOM 1405 C CA . LEU A 1 175 ? -11.143 2.285 7.457 1.00 93.19 175 LEU A CA 1
ATOM 1406 C C . LEU A 1 175 ? -10.436 0.924 7.396 1.00 93.19 175 LEU A C 1
ATOM 1408 O O . LEU A 1 175 ? -11.095 -0.106 7.246 1.00 93.19 175 LEU A O 1
ATOM 1412 N N . LEU A 1 176 ? -9.107 0.915 7.515 1.00 94.25 176 LEU A N 1
ATOM 1413 C CA . LEU A 1 176 ? -8.309 -0.309 7.523 1.00 94.25 176 LEU A CA 1
ATOM 1414 C C . LEU A 1 176 ? -8.571 -1.137 8.792 1.00 94.25 176 LEU A C 1
ATOM 1416 O O . LEU A 1 176 ? -8.816 -2.338 8.698 1.00 94.25 176 LEU A O 1
ATOM 1420 N N . GLY A 1 177 ? -8.586 -0.491 9.958 1.00 93.88 177 GLY A N 1
ATOM 1421 C CA . GLY A 1 177 ? -8.817 -1.107 11.264 1.00 93.88 177 GLY A CA 1
ATOM 1422 C C . GLY A 1 177 ? -10.198 -1.741 11.405 1.00 93.88 177 GLY A C 1
ATOM 1423 O O . GLY A 1 177 ? -10.321 -2.773 12.051 1.00 93.88 177 GLY A O 1
ATOM 1424 N N . ALA A 1 178 ? -11.219 -1.216 10.721 1.00 91.56 178 ALA A N 1
ATOM 1425 C CA . ALA A 1 178 ? -12.553 -1.822 10.680 1.00 91.56 178 ALA A CA 1
ATOM 1426 C C . ALA A 1 178 ? -12.583 -3.227 10.041 1.00 91.56 178 ALA A C 1
ATOM 1428 O O . ALA A 1 178 ? -13.559 -3.956 10.205 1.00 91.56 178 ALA A O 1
ATOM 1429 N N . SER A 1 179 ? -11.534 -3.605 9.301 1.0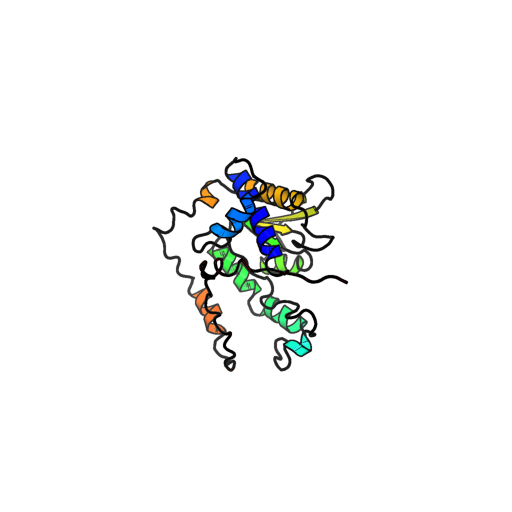0 88.44 179 SER A N 1
ATOM 1430 C CA . SER A 1 179 ? -11.380 -4.939 8.699 1.00 88.44 179 SER A CA 1
ATOM 1431 C C . SER A 1 179 ? -10.393 -5.836 9.459 1.00 88.44 179 SER A C 1
ATOM 1433 O O . SER A 1 179 ? -10.110 -6.947 9.007 1.00 88.44 179 SER A O 1
ATOM 1435 N N . LEU A 1 180 ? -9.845 -5.364 10.582 1.00 92.94 180 LEU A N 1
ATOM 1436 C CA . LEU A 1 180 ? -8.883 -6.085 11.413 1.00 92.94 180 LEU A CA 1
ATOM 1437 C C . LEU A 1 180 ? -9.512 -6.481 12.751 1.00 92.94 180 LEU A C 1
ATOM 1439 O O . LEU A 1 180 ? -10.420 -5.824 13.253 1.00 92.94 180 LEU A O 1
ATOM 1443 N N . ALA A 1 181 ? -9.016 -7.568 13.333 1.00 92.69 181 ALA A N 1
ATOM 1444 C CA . ALA A 1 181 ? -9.384 -8.007 14.672 1.00 92.69 181 ALA A CA 1
ATOM 1445 C C . ALA A 1 181 ? -8.339 -7.533 15.698 1.00 92.69 181 ALA A C 1
ATOM 1447 O O . ALA A 1 181 ? -7.175 -7.366 15.335 1.00 92.69 181 ALA A O 1
ATOM 1448 N N . PRO A 1 182 ? -8.694 -7.403 16.991 1.00 91.75 182 PRO A N 1
ATOM 1449 C CA . PRO A 1 182 ? -7.723 -7.145 18.056 1.00 91.75 182 PRO A CA 1
ATOM 1450 C C . PRO A 1 182 ? -6.508 -8.081 18.018 1.00 91.75 182 PRO A C 1
ATOM 1452 O O . PRO A 1 182 ? -5.371 -7.631 18.135 1.00 91.75 182 PRO A O 1
ATOM 1455 N N . SER A 1 183 ? -6.748 -9.369 17.752 1.00 90.56 183 SER A N 1
ATOM 1456 C CA . SER A 1 183 ? -5.708 -10.400 17.698 1.00 90.5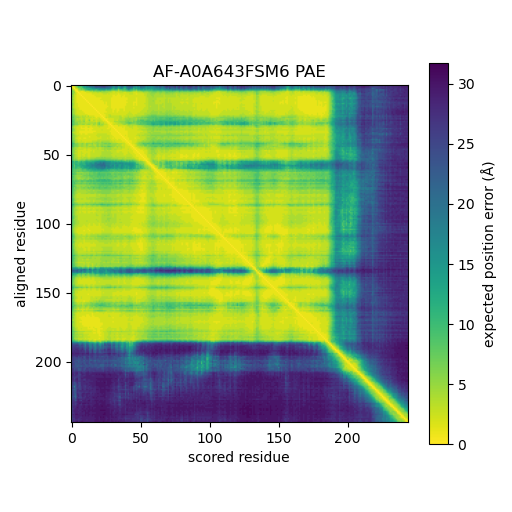6 183 SER A CA 1
ATOM 1457 C C . SER A 1 183 ? -4.703 -10.231 16.559 1.00 90.56 183 SER A C 1
ATOM 1459 O O . SER A 1 183 ? -3.639 -10.846 16.592 1.00 90.56 183 SER A O 1
ATOM 1461 N N . ASP A 1 184 ? -4.988 -9.368 15.578 1.00 89.25 184 ASP A N 1
ATOM 1462 C CA . ASP A 1 184 ? -4.032 -9.011 14.526 1.00 89.25 184 ASP A CA 1
ATOM 1463 C C . ASP A 1 184 ? -2.883 -8.135 15.030 1.00 89.25 184 ASP A C 1
ATOM 1465 O O . ASP A 1 184 ? -1.932 -7.910 14.287 1.00 89.25 184 ASP A O 1
ATOM 1469 N N . PHE A 1 185 ? -2.957 -7.666 16.279 1.00 87.31 185 PHE A N 1
ATOM 1470 C CA . PHE A 1 185 ? -1.937 -6.850 16.931 1.00 87.31 185 PHE A CA 1
ATOM 1471 C C . PHE A 1 185 ? -1.265 -7.561 18.126 1.00 87.31 185 PHE A C 1
ATOM 1473 O O . PHE A 1 185 ? -0.434 -6.959 18.800 1.00 87.31 185 PHE A O 1
ATOM 1480 N N . ASP A 1 186 ? -1.563 -8.843 18.379 1.00 80.12 186 ASP A N 1
ATOM 1481 C CA . ASP A 1 186 ? -1.075 -9.620 19.539 1.00 80.12 186 ASP A CA 1
ATOM 1482 C C . ASP A 1 186 ? 0.328 -10.246 19.330 1.00 80.12 186 ASP A C 1
ATOM 1484 O O . ASP A 1 186 ? 0.618 -11.366 19.769 1.00 80.12 186 ASP A O 1
ATOM 1488 N N . HIS A 1 187 ? 1.237 -9.552 18.641 1.00 65.19 187 HIS A N 1
ATOM 1489 C CA . HIS A 1 187 ? 2.518 -10.136 18.211 1.00 65.19 187 HIS A CA 1
ATOM 1490 C C . HIS A 1 187 ? 3.482 -10.486 19.356 1.00 65.19 187 HIS A C 1
ATOM 1492 O O . HIS A 1 187 ? 4.310 -11.380 19.197 1.00 65.19 187 HIS A O 1
ATOM 1498 N N . HIS A 1 188 ? 3.286 -9.936 20.559 1.00 49.31 188 HIS A N 1
ATOM 1499 C CA . HIS A 1 188 ? 4.098 -10.264 21.738 1.00 49.31 188 HIS A CA 1
ATOM 1500 C C . HIS A 1 188 ? 3.980 -11.720 22.244 1.00 49.31 188 HIS A C 1
ATOM 1502 O O . HIS A 1 188 ? 4.734 -12.106 23.136 1.00 49.31 188 HIS A O 1
ATOM 1508 N N . ARG A 1 189 ? 3.065 -12.557 21.720 1.00 40.88 189 ARG A N 1
ATOM 1509 C CA . ARG A 1 189 ? 2.865 -13.947 22.200 1.00 40.88 189 ARG A CA 1
ATOM 1510 C C . ARG A 1 189 ? 3.257 -15.066 21.231 1.00 40.88 189 ARG A C 1
ATOM 1512 O O . ARG A 1 189 ? 3.335 -16.213 21.666 1.00 40.88 189 ARG A O 1
ATOM 1519 N N . ALA A 1 190 ? 3.502 -14.785 19.951 1.00 41.38 190 ALA A N 1
ATOM 1520 C CA . ALA A 1 190 ? 3.630 -15.836 18.929 1.00 41.38 190 ALA A CA 1
ATOM 1521 C C . ALA A 1 190 ? 5.066 -16.350 18.695 1.00 41.38 190 ALA A C 1
ATOM 1523 O O . ALA A 1 190 ? 5.239 -17.430 18.130 1.00 41.38 190 ALA A O 1
ATOM 1524 N N . ALA A 1 191 ? 6.099 -15.649 19.180 1.00 42.38 191 ALA A N 1
ATOM 1525 C CA . ALA A 1 191 ? 7.505 -16.025 18.964 1.00 42.38 191 ALA A CA 1
ATOM 1526 C C . ALA A 1 191 ? 7.923 -17.374 19.601 1.00 42.38 191 ALA A C 1
ATOM 1528 O O . ALA A 1 191 ? 9.022 -17.861 19.347 1.00 42.38 191 ALA A O 1
ATOM 1529 N N . ALA A 1 192 ? 7.051 -18.014 20.389 1.00 38.22 192 ALA A N 1
ATOM 1530 C CA . ALA A 1 192 ? 7.294 -19.337 20.968 1.00 38.22 192 ALA A CA 1
ATOM 1531 C C . ALA A 1 192 ? 6.878 -20.518 20.060 1.00 38.22 192 ALA A C 1
ATOM 1533 O O . ALA A 1 192 ? 7.185 -21.663 20.388 1.00 38.22 192 ALA A O 1
ATOM 1534 N N . CYS A 1 193 ? 6.191 -20.296 18.931 1.00 33.09 193 CYS A N 1
ATOM 1535 C CA . CYS A 1 193 ? 5.690 -21.393 18.092 1.00 33.09 193 CYS A CA 1
ATOM 1536 C C . CYS A 1 193 ? 5.737 -21.072 16.591 1.00 33.09 193 CYS A C 1
ATOM 1538 O O . CYS A 1 193 ? 4.759 -20.611 16.014 1.00 33.09 193 CYS A O 1
ATOM 1540 N N . GLY A 1 194 ? 6.852 -21.411 15.938 1.00 39.22 194 GLY A N 1
ATOM 1541 C CA . GLY A 1 194 ? 6.861 -21.691 14.498 1.00 39.22 194 GLY A CA 1
ATOM 1542 C C . GLY A 1 194 ? 7.909 -20.925 13.699 1.00 39.22 194 GLY A C 1
ATOM 1543 O O . GLY A 1 194 ? 7.673 -19.816 13.231 1.00 39.22 194 GLY A O 1
ATOM 1544 N N . GLN A 1 195 ? 9.051 -21.568 13.450 1.00 41.84 195 GLN A N 1
ATOM 1545 C CA . GLN A 1 195 ? 9.964 -21.179 12.376 1.00 41.84 195 GLN A CA 1
ATOM 1546 C C . GLN A 1 195 ? 9.279 -21.415 11.020 1.00 41.84 195 GLN A C 1
ATOM 1548 O O . GLN A 1 195 ? 9.302 -22.522 10.480 1.00 41.84 195 GLN A O 1
ATOM 1553 N N . GLY A 1 196 ? 8.664 -20.376 10.456 1.00 42.94 196 GLY A N 1
ATOM 1554 C CA . GLY A 1 196 ? 8.190 -20.379 9.074 1.00 42.94 196 GLY A CA 1
ATOM 1555 C C . GLY A 1 196 ? 9.373 -20.370 8.106 1.00 42.94 196 GLY A C 1
ATOM 1556 O O . GLY A 1 196 ? 9.874 -19.311 7.736 1.00 42.94 196 GLY A O 1
ATOM 1557 N N . ARG A 1 197 ? 9.857 -21.551 7.708 1.00 46.12 197 ARG A N 1
ATOM 1558 C CA . ARG A 1 197 ? 10.830 -21.694 6.614 1.00 46.12 197 ARG A CA 1
ATOM 1559 C C . ARG A 1 197 ? 10.171 -21.211 5.317 1.00 46.12 197 ARG A C 1
ATOM 1561 O O . ARG A 1 197 ? 9.100 -21.699 4.960 1.00 46.12 197 ARG A O 1
ATOM 1568 N N . LEU A 1 198 ? 10.814 -20.281 4.606 1.00 48.56 198 LEU A N 1
ATOM 1569 C CA . LEU A 1 198 ? 10.371 -19.869 3.271 1.00 48.56 198 LEU A CA 1
ATOM 1570 C C . LEU A 1 198 ? 10.281 -21.106 2.349 1.00 48.56 198 LEU A C 1
ATOM 1572 O O . LEU A 1 198 ? 11.197 -21.934 2.375 1.00 48.56 198 LEU A O 1
ATOM 1576 N N . PRO A 1 199 ? 9.223 -21.239 1.529 1.00 49.34 199 PRO A N 1
ATOM 1577 C CA . PRO A 1 199 ? 9.088 -22.323 0.560 1.00 49.34 199 PRO A CA 1
ATOM 1578 C C . PRO A 1 199 ? 10.317 -22.443 -0.350 1.00 49.34 199 PRO A C 1
ATOM 1580 O O . PRO A 1 199 ? 10.869 -21.432 -0.789 1.00 49.34 199 PRO A O 1
ATOM 1583 N N . GLU A 1 200 ? 10.707 -23.666 -0.718 1.00 50.94 200 GLU A N 1
ATOM 1584 C CA . GLU A 1 200 ? 11.820 -23.913 -1.652 1.00 50.94 200 GLU A CA 1
ATOM 1585 C C . GLU A 1 200 ? 11.646 -23.188 -2.995 1.00 50.94 200 GLU A C 1
ATOM 1587 O O . GLU A 1 200 ? 12.632 -22.788 -3.604 1.00 50.94 200 GLU A O 1
ATOM 1592 N N . SER A 1 201 ? 10.410 -22.909 -3.422 1.00 48.91 201 SER A N 1
ATOM 1593 C CA . SER A 1 201 ? 10.123 -22.114 -4.622 1.00 48.91 201 SER A CA 1
ATOM 1594 C C . SER A 1 201 ? 10.537 -20.638 -4.497 1.00 48.91 201 SER A C 1
ATOM 1596 O O . SER A 1 201 ? 10.968 -20.039 -5.482 1.00 48.91 201 SER A O 1
ATOM 1598 N N . LEU A 1 202 ? 10.470 -20.055 -3.294 1.00 52.88 202 LEU A N 1
ATOM 1599 C CA . LEU A 1 202 ? 10.970 -18.710 -2.987 1.00 52.88 202 LEU A CA 1
ATOM 1600 C C . LEU A 1 202 ? 12.502 -18.699 -2.911 1.00 52.88 202 LEU A C 1
ATOM 1602 O O . LEU A 1 202 ? 13.126 -17.795 -3.467 1.00 52.88 202 LEU A O 1
ATOM 1606 N N . ASN A 1 203 ? 13.107 -19.737 -2.327 1.00 50.62 203 ASN A N 1
ATOM 1607 C CA . ASN A 1 203 ? 14.563 -19.907 -2.326 1.00 50.62 203 ASN A CA 1
ATOM 1608 C C . ASN A 1 203 ? 15.116 -20.128 -3.740 1.00 50.62 203 ASN A C 1
ATOM 1610 O O . ASN A 1 203 ? 16.136 -19.543 -4.081 1.00 50.62 203 ASN A O 1
ATOM 1614 N N . ALA A 1 204 ? 14.432 -20.894 -4.591 1.00 49.09 204 ALA A N 1
ATOM 1615 C CA . ALA A 1 204 ? 14.827 -21.129 -5.978 1.00 49.09 204 ALA A CA 1
ATOM 1616 C C . ALA A 1 204 ? 14.688 -19.872 -6.853 1.00 49.09 204 ALA A C 1
ATOM 1618 O O . ALA A 1 204 ? 15.528 -19.631 -7.716 1.00 49.09 204 ALA A O 1
ATOM 1619 N N . LEU A 1 205 ? 13.679 -19.024 -6.612 1.00 49.84 205 LEU A N 1
ATOM 1620 C CA . LEU A 1 205 ? 13.559 -17.714 -7.270 1.00 49.84 205 LEU A CA 1
ATOM 1621 C C . LEU A 1 205 ? 14.684 -16.748 -6.858 1.00 49.84 205 LEU A C 1
ATOM 1623 O O . LEU A 1 205 ? 15.156 -15.973 -7.690 1.00 49.84 205 LEU A O 1
ATOM 1627 N N . LEU A 1 206 ? 15.122 -16.808 -5.597 1.00 47.44 206 LEU A N 1
ATOM 1628 C CA . LEU A 1 206 ? 16.261 -16.036 -5.092 1.00 47.44 206 LEU A CA 1
ATOM 1629 C C . LEU A 1 206 ? 17.608 -16.601 -5.586 1.00 47.44 206 LEU A C 1
ATOM 1631 O O . LEU A 1 206 ? 18.487 -15.832 -5.965 1.00 47.44 206 LEU A O 1
ATOM 1635 N N . ALA A 1 207 ? 17.757 -17.927 -5.650 1.00 42.16 207 ALA A N 1
ATOM 1636 C CA . ALA A 1 207 ? 18.975 -18.614 -6.087 1.00 42.16 207 ALA A CA 1
ATOM 1637 C C . ALA A 1 207 ? 19.160 -18.611 -7.615 1.00 42.16 207 ALA A C 1
ATOM 1639 O O . ALA A 1 207 ? 20.284 -18.514 -8.099 1.00 42.16 207 ALA A O 1
ATOM 1640 N N . GLY A 1 208 ? 18.072 -18.632 -8.391 1.00 34.91 208 GLY A N 1
ATOM 1641 C CA . GLY A 1 208 ? 18.097 -18.569 -9.858 1.00 34.91 208 GLY A CA 1
ATOM 1642 C C . GLY A 1 208 ? 18.538 -17.217 -10.432 1.00 34.91 208 GLY A C 1
ATOM 1643 O O . GLY A 1 208 ? 18.697 -17.092 -11.641 1.00 34.91 208 GLY A O 1
ATOM 1644 N N . SER A 1 209 ? 18.757 -16.213 -9.576 1.00 42.00 209 SER A N 1
ATOM 1645 C CA . SER A 1 209 ? 19.328 -14.909 -9.948 1.00 42.00 209 SER A CA 1
ATOM 1646 C C . SER A 1 209 ? 20.832 -14.803 -9.638 1.00 42.00 209 SER A C 1
ATOM 1648 O O . SER A 1 209 ? 21.428 -13.758 -9.878 1.00 42.00 209 SER A O 1
ATOM 1650 N N . ALA A 1 210 ? 21.459 -15.863 -9.109 1.00 35.44 210 ALA A N 1
ATOM 1651 C CA . ALA A 1 210 ? 22.859 -15.872 -8.668 1.00 35.44 210 ALA A CA 1
ATOM 1652 C C . ALA A 1 210 ? 23.836 -16.520 -9.673 1.00 35.44 210 ALA A C 1
ATOM 1654 O O . ALA A 1 210 ? 24.954 -16.881 -9.311 1.00 35.44 210 ALA A O 1
ATOM 1655 N N . SER A 1 211 ? 23.451 -16.656 -10.944 1.00 33.09 211 SER A N 1
ATOM 1656 C CA . SER A 1 211 ? 24.324 -17.162 -12.017 1.00 33.09 211 SER A CA 1
ATOM 1657 C C . SER A 1 211 ? 24.592 -16.074 -13.058 1.00 33.09 211 SER A C 1
ATOM 1659 O O . SER A 1 211 ? 24.296 -16.217 -14.236 1.00 33.09 211 SER A O 1
ATOM 1661 N N . GLY A 1 212 ? 25.127 -14.948 -12.594 1.00 30.03 212 GLY A N 1
ATOM 1662 C CA . GLY A 1 212 ? 25.586 -13.840 -13.425 1.00 30.03 212 GLY A CA 1
ATOM 1663 C C . GLY A 1 212 ? 26.411 -12.904 -12.557 1.00 30.03 212 GLY A C 1
ATOM 1664 O O . GLY A 1 212 ? 25.857 -12.063 -11.856 1.00 30.03 212 GLY A O 1
ATOM 1665 N N . GLY A 1 213 ? 27.725 -13.128 -12.517 1.00 27.91 213 GLY A N 1
ATOM 1666 C CA . GLY A 1 213 ? 28.646 -12.414 -11.638 1.00 27.91 213 GLY A CA 1
ATOM 1667 C C . GLY A 1 213 ? 28.564 -10.897 -11.816 1.00 27.91 213 GLY A C 1
ATOM 1668 O O . GLY A 1 213 ? 28.916 -10.366 -12.865 1.00 27.91 213 GLY A O 1
ATOM 1669 N N . LEU A 1 214 ? 28.134 -10.205 -10.763 1.00 31.80 214 LEU A N 1
ATOM 1670 C CA . LEU A 1 214 ? 28.341 -8.770 -10.591 1.00 31.80 214 LEU A CA 1
ATOM 1671 C C . LEU A 1 214 ? 29.666 -8.570 -9.835 1.00 31.80 214 LEU A C 1
ATOM 1673 O O . LEU A 1 214 ? 29.869 -9.225 -8.809 1.00 31.80 214 LEU A O 1
ATOM 1677 N N . PRO A 1 215 ? 30.575 -7.686 -10.284 1.00 32.81 215 PRO A N 1
ATOM 1678 C CA . PRO A 1 215 ? 31.759 -7.351 -9.508 1.00 32.81 215 PRO A CA 1
ATOM 1679 C C . PRO A 1 215 ? 31.345 -6.571 -8.252 1.00 32.81 215 PRO A C 1
ATOM 1681 O O . PRO A 1 215 ? 30.496 -5.679 -8.297 1.00 32.81 215 PRO A O 1
ATOM 1684 N N . GLY A 1 216 ? 31.933 -6.956 -7.119 1.00 36.38 216 GLY A N 1
ATOM 1685 C CA . GLY A 1 216 ? 31.586 -6.475 -5.787 1.00 36.38 216 GLY A CA 1
ATOM 1686 C C . GLY A 1 216 ? 31.715 -4.960 -5.628 1.00 36.38 216 GLY A C 1
ATOM 1687 O O . GLY A 1 216 ? 32.810 -4.409 -5.645 1.00 36.38 216 GLY A O 1
ATOM 1688 N N . GLY A 1 217 ? 30.580 -4.307 -5.391 1.00 27.47 217 GLY A N 1
ATOM 1689 C CA . GLY A 1 217 ? 30.493 -2.980 -4.793 1.00 27.47 217 GLY A CA 1
ATOM 1690 C C . GLY A 1 217 ? 29.907 -3.117 -3.393 1.00 27.47 217 GLY A C 1
ATOM 1691 O O . GLY A 1 217 ? 28.690 -3.110 -3.224 1.00 27.47 217 GLY A O 1
ATOM 1692 N N . GLY A 1 218 ? 30.767 -3.310 -2.393 1.00 26.64 218 GLY A N 1
ATOM 1693 C CA . GLY A 1 218 ? 30.359 -3.355 -0.993 1.00 26.64 218 GLY A CA 1
ATOM 1694 C C . GLY A 1 218 ? 29.790 -2.007 -0.551 1.00 26.64 218 GLY A C 1
ATOM 1695 O O . GLY A 1 218 ? 30.463 -0.983 -0.640 1.00 26.64 218 GLY A O 1
ATOM 1696 N N . TYR A 1 219 ? 28.558 -2.005 -0.048 1.00 30.41 219 TYR A N 1
ATOM 1697 C CA . TYR A 1 219 ? 28.061 -0.903 0.770 1.00 30.41 219 TYR A CA 1
ATOM 1698 C C . TYR A 1 219 ? 28.760 -0.966 2.137 1.00 30.41 219 TYR A C 1
ATOM 1700 O O . TYR A 1 219 ? 28.750 -2.030 2.762 1.00 30.41 219 TYR A O 1
ATOM 1708 N N . PRO A 1 220 ? 29.364 0.126 2.636 1.00 32.88 220 PRO A N 1
ATOM 1709 C CA . PRO A 1 220 ? 29.962 0.111 3.960 1.00 32.88 220 PRO A CA 1
ATOM 1710 C C . PRO A 1 220 ? 28.859 0.019 5.018 1.00 32.88 220 PRO A C 1
ATOM 1712 O O . PRO A 1 220 ? 27.954 0.854 5.074 1.00 32.88 220 PRO A O 1
ATOM 1715 N N . ALA A 1 221 ? 28.962 -0.992 5.878 1.00 31.00 221 ALA A N 1
ATOM 1716 C CA . ALA A 1 221 ? 28.230 -1.056 7.132 1.00 31.00 221 ALA A CA 1
ATOM 1717 C C . ALA A 1 221 ? 28.628 0.157 7.990 1.00 31.00 221 ALA A C 1
ATOM 1719 O O . ALA A 1 221 ? 29.766 0.257 8.456 1.00 31.00 221 ALA A O 1
ATOM 1720 N N . GLN A 1 222 ? 27.712 1.109 8.173 1.00 32.72 222 GLN A N 1
ATOM 1721 C CA . GLN A 1 222 ? 27.916 2.202 9.117 1.00 32.72 222 GLN A CA 1
ATOM 1722 C C . GLN A 1 222 ? 27.868 1.643 10.539 1.00 32.72 222 GLN A C 1
ATOM 1724 O O . GLN A 1 222 ? 26.853 1.115 10.986 1.00 32.72 222 GLN A O 1
ATOM 1729 N N . ARG A 1 223 ? 28.998 1.764 11.240 1.00 28.97 223 ARG A N 1
ATOM 1730 C CA . ARG A 1 223 ? 29.112 1.519 12.676 1.00 28.97 223 ARG A CA 1
ATOM 1731 C C . ARG A 1 223 ? 28.181 2.475 13.421 1.00 28.97 223 ARG A C 1
ATOM 1733 O O . ARG A 1 223 ? 28.192 3.678 13.166 1.00 28.97 223 ARG A O 1
ATOM 1740 N N . HIS A 1 224 ? 27.408 1.933 14.354 1.00 29.72 224 HIS A N 1
ATOM 1741 C CA . HIS A 1 224 ? 26.645 2.707 15.322 1.00 29.72 224 HIS A CA 1
ATOM 1742 C C . HIS A 1 224 ? 27.602 3.566 16.161 1.00 29.72 224 HIS A C 1
ATOM 1744 O O . HIS A 1 224 ? 28.362 3.035 16.968 1.00 29.72 224 HIS A O 1
ATOM 1750 N N . HIS A 1 225 ? 27.561 4.887 15.981 1.00 27.94 225 HIS A N 1
ATOM 1751 C CA . HIS A 1 225 ? 28.094 5.823 16.966 1.00 27.94 225 HIS A CA 1
ATOM 1752 C C . HIS A 1 225 ? 26.972 6.185 17.936 1.00 27.94 225 HIS A C 1
ATOM 1754 O O . HIS A 1 225 ? 26.022 6.885 17.589 1.00 27.94 225 HIS A O 1
ATOM 1760 N N . HIS A 1 226 ? 27.088 5.661 19.150 1.00 31.91 226 HIS A N 1
ATOM 1761 C CA . HIS A 1 226 ? 26.344 6.115 20.315 1.00 31.91 226 HIS A CA 1
ATOM 1762 C C . HIS A 1 226 ? 26.908 7.493 20.712 1.00 31.91 226 HIS A C 1
ATOM 1764 O O . HIS A 1 226 ? 28.126 7.591 20.875 1.00 31.91 226 HIS A O 1
ATOM 1770 N N . PRO A 1 227 ? 26.106 8.564 20.843 1.00 33.62 227 PRO A N 1
ATOM 1771 C CA . PRO A 1 227 ? 26.607 9.799 21.432 1.00 33.62 227 PRO A CA 1
ATOM 1772 C C . PRO A 1 227 ? 26.767 9.592 22.943 1.00 33.62 227 PRO A C 1
ATOM 1774 O O . PRO A 1 227 ? 25.813 9.204 23.623 1.00 33.62 227 PRO A O 1
ATOM 1777 N N . ASP A 1 228 ? 27.986 9.802 23.438 1.00 30.67 228 ASP A N 1
ATOM 1778 C CA . ASP A 1 228 ? 28.333 9.763 24.858 1.00 30.67 228 ASP A CA 1
ATOM 1779 C C . ASP A 1 228 ? 27.915 11.085 25.526 1.00 30.67 228 ASP A C 1
ATOM 1781 O O . ASP A 1 228 ? 28.220 12.181 25.053 1.00 30.67 228 ASP A O 1
ATOM 1785 N N . LEU A 1 229 ? 27.165 10.982 26.621 1.00 35.28 229 LEU A N 1
ATOM 1786 C CA . LEU A 1 229 ? 26.531 12.085 27.352 1.00 35.28 229 LEU A CA 1
ATOM 1787 C C . LEU A 1 229 ? 27.467 12.645 28.440 1.00 35.28 229 LEU A C 1
ATOM 1789 O O . LEU A 1 229 ? 27.059 12.827 29.589 1.00 35.28 229 LEU A O 1
ATOM 1793 N N . ARG A 1 230 ? 28.737 12.907 28.101 1.00 35.34 230 ARG A N 1
ATOM 1794 C CA . ARG A 1 230 ? 29.750 13.370 29.074 1.00 35.34 230 ARG A CA 1
ATOM 1795 C C . ARG A 1 230 ? 30.576 14.605 28.705 1.00 35.34 230 ARG A C 1
ATOM 1797 O O . ARG A 1 230 ? 31.402 14.989 29.519 1.00 35.34 230 ARG A O 1
ATOM 1804 N N . ASP A 1 231 ? 30.269 15.312 27.617 1.00 34.97 231 ASP A N 1
ATOM 1805 C CA . ASP A 1 231 ? 30.959 16.579 27.279 1.00 34.97 231 ASP A CA 1
ATOM 1806 C C . ASP A 1 231 ? 30.165 17.859 27.599 1.00 34.97 231 ASP A C 1
ATOM 1808 O O . ASP A 1 231 ? 30.604 18.976 27.336 1.00 34.97 231 ASP A O 1
ATOM 1812 N N . ALA A 1 232 ? 29.010 17.745 28.257 1.00 36.62 232 ALA A N 1
ATOM 1813 C CA . ALA A 1 232 ? 28.234 18.900 28.708 1.00 36.62 232 ALA A CA 1
ATOM 1814 C C . ALA A 1 232 ? 28.606 19.327 30.138 1.00 36.62 232 ALA A C 1
ATOM 1816 O O . ALA A 1 232 ? 27.732 19.400 31.001 1.00 36.62 232 ALA A O 1
ATOM 1817 N N . ARG A 1 233 ? 29.895 19.565 30.424 1.00 38.72 233 ARG A N 1
ATOM 1818 C CA . ARG A 1 233 ? 30.348 20.239 31.661 1.00 38.72 233 ARG A CA 1
ATOM 1819 C C . ARG A 1 233 ? 31.845 20.567 31.619 1.00 38.72 233 ARG A C 1
ATOM 1821 O O . ARG A 1 233 ? 32.624 19.924 32.303 1.00 38.72 233 ARG A O 1
ATOM 1828 N N . GLN A 1 234 ? 32.238 21.596 30.870 1.00 35.59 234 GLN A N 1
ATOM 1829 C CA . GLN A 1 234 ? 33.418 22.425 31.173 1.00 35.59 234 GLN A CA 1
ATOM 1830 C C . GLN A 1 234 ? 33.520 23.570 30.162 1.00 35.59 234 GLN A C 1
ATOM 1832 O O . GLN A 1 234 ? 33.944 23.374 29.035 1.00 35.59 234 GLN A O 1
ATOM 1837 N N . HIS A 1 235 ? 33.040 24.745 30.570 1.00 31.72 235 HIS A N 1
ATOM 1838 C CA . HIS A 1 235 ? 33.669 26.062 30.401 1.00 31.72 235 HIS A CA 1
ATOM 1839 C C . HIS A 1 235 ? 32.601 27.140 30.589 1.00 31.72 235 HIS A C 1
ATOM 1841 O O . HIS A 1 235 ? 31.935 27.594 29.661 1.00 31.72 235 HIS A O 1
ATOM 1847 N N . ARG A 1 236 ? 32.431 27.528 31.853 1.00 30.86 236 ARG A N 1
ATOM 1848 C CA . ARG A 1 236 ? 31.843 28.800 32.256 1.00 30.86 236 ARG A CA 1
ATOM 1849 C C . ARG A 1 236 ? 32.945 29.557 33.001 1.00 30.86 236 ARG A C 1
ATOM 1851 O O . ARG A 1 236 ? 33.607 28.934 33.828 1.00 30.86 236 ARG A O 1
ATOM 1858 N N . SER A 1 237 ? 33.030 30.858 32.715 1.00 30.67 237 SER A N 1
ATOM 1859 C CA . SER A 1 237 ? 33.829 31.900 33.394 1.00 30.67 237 SER A CA 1
ATOM 1860 C C . SER A 1 237 ? 35.296 31.951 32.922 1.00 30.67 237 SER A C 1
ATOM 1862 O O . SER A 1 237 ? 35.909 30.906 32.750 1.00 30.67 237 SER A O 1
ATOM 1864 N N . ASP A 1 238 ? 35.890 33.085 32.526 1.00 32.44 238 ASP A N 1
ATOM 1865 C CA . ASP A 1 238 ? 35.822 34.472 33.029 1.00 32.44 238 ASP A CA 1
ATOM 1866 C C . ASP A 1 238 ? 35.880 35.506 31.860 1.00 32.44 238 ASP A C 1
ATOM 1868 O O . ASP A 1 238 ? 36.495 35.227 30.835 1.00 32.44 238 ASP A O 1
ATOM 1872 N N . PHE A 1 239 ? 35.048 36.571 31.833 1.00 30.22 239 PHE A N 1
ATOM 1873 C CA . PHE A 1 239 ? 35.334 37.974 32.262 1.00 30.22 239 PHE A CA 1
ATOM 1874 C C . PHE A 1 239 ? 36.493 38.640 31.458 1.00 30.22 239 PHE A C 1
ATOM 1876 O O . PHE A 1 239 ? 37.553 38.048 31.355 1.00 30.22 239 PHE A O 1
ATOM 1883 N N . VAL A 1 240 ? 36.460 39.854 30.873 1.00 33.41 240 VAL A N 1
ATOM 1884 C CA . VAL A 1 240 ? 35.673 41.106 31.016 1.00 33.41 240 VAL A CA 1
ATOM 1885 C C . VAL A 1 240 ? 36.007 42.046 29.809 1.00 33.41 240 VAL A C 1
ATOM 1887 O O . VAL A 1 240 ? 36.910 41.718 29.041 1.00 33.41 240 VAL A O 1
ATOM 1890 N N . PRO A 1 241 ? 35.305 43.185 29.602 1.00 38.59 241 PRO A N 1
ATOM 1891 C CA . PRO A 1 241 ? 35.160 43.890 28.324 1.00 38.59 241 PRO A CA 1
ATOM 1892 C C . PRO A 1 241 ? 36.036 45.146 28.194 1.00 38.59 241 PRO A C 1
ATOM 1894 O O . PRO A 1 241 ? 36.578 45.635 29.182 1.00 38.59 241 PRO A O 1
ATOM 1897 N N . GLN A 1 242 ? 36.045 45.760 27.006 1.00 29.36 242 GLN A N 1
ATOM 1898 C CA . GLN A 1 242 ? 36.222 47.209 26.892 1.00 29.36 242 GLN A CA 1
ATOM 1899 C C . GLN A 1 242 ? 35.430 47.797 25.723 1.00 29.36 242 GLN A C 1
ATOM 1901 O O . GLN A 1 242 ? 35.383 47.247 24.625 1.00 29.36 242 GLN A O 1
ATOM 1906 N N . ALA A 1 243 ? 34.773 48.905 26.043 1.00 32.69 243 ALA A N 1
ATOM 1907 C CA . ALA A 1 243 ? 33.979 49.747 25.176 1.00 32.69 243 ALA A CA 1
ATOM 1908 C C . ALA A 1 243 ? 34.855 50.699 24.353 1.00 32.69 243 ALA A C 1
ATOM 1910 O O . ALA A 1 243 ? 35.854 51.206 24.864 1.00 32.69 243 ALA A O 1
ATOM 1911 N N . MET A 1 244 ? 34.398 51.009 23.141 1.00 31.66 244 MET A N 1
ATOM 1912 C CA . MET A 1 244 ? 34.216 52.370 22.625 1.00 31.66 244 MET A CA 1
ATOM 1913 C C . MET A 1 244 ? 33.228 52.326 21.461 1.00 31.66 244 MET A C 1
ATOM 1915 O O . MET A 1 244 ? 33.298 51.350 20.681 1.00 31.66 244 MET A O 1
#

Nearest PDB structures (foldseek):
  3k53-assembly1_B  TM=3.623E-01  e=3.504E-01  Pyrococcus furiosus
  2p7q-assembly4_B  TM=4.593E-01  e=7.078E-01  Listeria monocytogenes EGD-e
  1r9c-assembly1_A  TM=4.991E-01  e=1.593E+00  Mesorhizobium loti
  3w5i-assembly1_A  TM=3.858E-01  e=5.117E-01  Gallionella capsiferriformans ES-2
  3a1s-assembly2_B  TM=3.427E-01  e=1.354E+00  Thermotoga maritima

Organism: NCBI:txid68895

Solvent-accessible surface area (backbone atoms only — not comparable to full-atom values): 15151 Å² total; per-residue (Å²): 128,72,83,54,54,52,54,52,51,48,16,33,19,50,34,26,13,49,19,50,29,62,73,46,86,77,56,97,62,47,24,58,53,31,42,72,69,48,60,60,30,96,71,40,97,49,83,89,82,62,93,62,83,69,69,91,54,89,80,79,76,66,54,64,64,68,75,42,58,93,38,71,66,47,45,56,65,66,48,33,54,47,41,35,67,70,70,41,51,24,58,49,54,37,52,51,44,70,71,69,57,48,61,65,47,82,45,75,27,62,94,45,45,70,58,50,33,60,32,66,65,39,84,87,47,70,73,45,80,43,75,48,72,79,82,88,65,79,40,69,29,43,34,36,71,57,99,80,24,35,38,38,40,31,46,29,69,48,67,94,85,28,48,68,48,70,63,52,31,32,51,50,6,36,62,53,8,73,77,46,56,53,75,78,68,54,49,93,69,52,90,85,69,78,88,80,73,77,55,67,71,60,52,48,61,61,54,71,66,70,83,66,90,72,84,88,77,81,77,80,83,78,74,86,79,77,86,76,95,75,80,91,79,86,88,79,88,80,91,87,90,86,90,134

Mean predicted aligned error: 12.56 Å

Foldseek 3Di:
DPPCVLLLLVLLLQQLLLCLQVVHDRDPCSSVVCSVDAAPDPLAPDDDDDLQNDDCDPPVPDHQCRVCPPPPCPPPVVSSVVCCLPVCVLVLLCVVCVVSVDLEDEAEAPVCVVSVCSSNVVPVFDWDWDWQPQDDDTWIWTWGDDPNHIYIYGYHCDDPNHVPDSSSSSSSSNVNSVSDHNVSRVSVPPPVDDDPDDDVVSVCVVVVVVPDDDPDDDDDDDDDDDDDPPPPDDDDDDDDDDDD

pLDDT: mean 77.86, std 24.08, range [26.64, 97.38]

Sequence (244 aa):
MGKWLNHQRIARIMAAARAQALGIRLDDNDWKAYYRDELYAPDGAQFKLNLFPLPVMLDGLTPWSKVFRGQSELVPKDRYLDLCRHGGRFRFLRTLCAHWRPKVVVCIGYRQADDFVRAFGLEQVACEERQLQPADQVRTLQIYKRDGTTWILCPALAGSAGLTSDVQLNAFGELLGASLAPSDFDHHRAAACGQGRLPESLNALLAGSASGGLPGGGYPAQRHHHPDLRDARQHRSDFVPQAM

Radius of gyration: 23.06 Å; Cα contacts (8 Å, |Δi|>4): 256; chains: 1; bounding box: 52×76×55 Å

=== Feature glossary ===
A reading guide for the features in this record.

Start from the sequence.

  · Sequence gives the chain of amino acids in standard one-letter code (A=alanine, C=cysteine, …, Y=tyrosine), read N→C. It is the only feature that is directly encoded by the gene; all structural features are derived from the folded form of this sequence.

Fold it, and you get atomic coordinates and the backbone conformation that goes with them.

  · The mmCIF table is the protein's shape written out atom by atom. For each backbone N, Cα, C, and carbonyl O, it records an (x, y, z) coordinate triple in Å plus the residue type, chain letter, and residue number.

  · Backbone dihedral angles. Every residue except chain termini has a φ (preceding-C → N → Cα → C) and a ψ (N → Cα → C → next-N). They are reported in degrees following the IUPAC sign convention. Secondary structure is essentially a statement about which (φ, ψ) basin each residue occupies.

  · DSSP 8-state secondary structure assigns each residue one of H (α-helix), G (3₁₀-helix), I (π-helix), E (extended β-strand), B (isolated β-bridge), T (hydrogen-bonded turn), S (bend), or '-' (coil). The assignment is computed from backbone hydrogen-bond geometry via the Kabsch–Sander algorithm.

  · P-SEA three-state annotation labels each residue as helix, strand, or coil based purely on the geometry of the Cα trace. It serves as a fallback when the full backbone (and thus DSSP) is unavailable.

Summarize the fold with a handful of shape descriptors and a per-residue structural alphabet.

  · Radius of gyration (Rg) is the root-mean-square distance of Cα atoms from their centroid — a single number for overall size and compactness. A globular domain of N residues has Rg ≈ 2.2·N^0.38 Å; an extended or disordered chain has a much larger Rg. The Cα contact count is the number of residue pairs whose Cα atoms are within 8 Å and are more than four positions apart in sequence — a standard proxy for tertiary packing density. The bounding box is the smallest axis-aligned box enclosing all Cα atoms.

  · Foldseek's 3Di representation compresses backbone geometry into a per-residue letter drawn from a learned twenty-state alphabet. It captures the tertiary interaction pattern around each residue — which residues are packed against it in space, regardless of where they are in sequence.

  · Accessible surface area quantifies burial. A residue with SASA near zero is packed into the hydrophobic core; one with SASA >100 Å² sits on the surface. Computed here via the Shrake–Rupley numerical algorithm with a 1.4 Å probe.

Ask how reliable the model is.

  · For AlphaFold models, the B-factor field carries pLDDT — the model's own estimate of local accuracy on a 0–100 scale. Regions with pLDDT<50 should be treated as essentially unmodeled; they often correspond to intrinsically disordered segments.

  · For experimental (PDB) structures, the B-factor (temperature factor) quantifies the positional spread of each atom in the crystal — a combination of thermal vibration and static disorder — in units of Å². High B-factors mark flexible loops or poorly resolved regions; low B-factors mark the rigid, well-ordered core.

  · PAE(i, j) answers: if I align the predicted and true structures on residue i, how far off (in Å) do I expect residue j to be? A block-diagonal PAE matrix with low values on the blocks and high values off-diagonal is the signature of a multi-domain protein with confidently predicted domains but uncertain inter-domain orientation.

Place it in context: what it resembles, what it is annotated as, and how it looks.

  · Structural nearest neighbors (via Foldseek easy-search vs the PDB). Reported per hit: target PDB id, E-value, and alignment TM-score. A TM-score above ~0.5 is the conventional threshold for 'same fold'.

  · Functional annotations link the protein to curated databases. InterPro entries identify conserved domains and families by matching the sequence against member-database signatures (Pfam, PROSITE, CDD, …). Gene Ontology (GO) terms describe molecular function, biological process, and cellular component in a controlled vocabulary. CATH places the structure in a hierarchical fold classification (Class/Architecture/Topology/Homologous-superfamily). The organism is the source species.

  · Plot images: a contact map (which residues are close in 3D, as an N×N binary image), a Ramachandran scatter (backbone torsion angles, revealing secondary-structure composition at a glance), and — for AlphaFold structures — a PAE heatmap (pairwise prediction confidence).

  · Structure images are PyMOL renders from six orthogonal camera directions. Cartoon representation draws helices a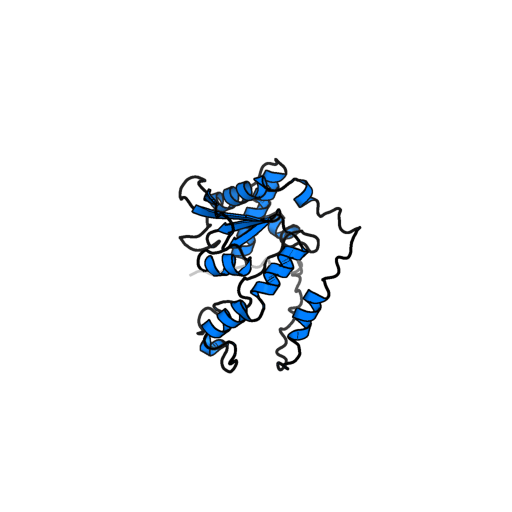s coils and strands as arrows; sticks shows the backbone as bonds; surface shows the solvent-excluded envelope. Rainbow coloring maps sequence position to hue (blue→red, N→C); chain coloring assigns a distinct color per polypeptide.